Protein AF-A0A3M6VJS5-F1 (afdb_monomer_lite)

Secondary structure (DSSP, 8-state):
-----TT--TT-EEEEET-TT-HHHHHHHHH-TTSEEEEEESS----GGGGTTT-TT--TTTTTTS--EEEEE--GGG--GGG-GGGTTS-EEEEESS--THHHHHHHHHHHHHSPPPS-----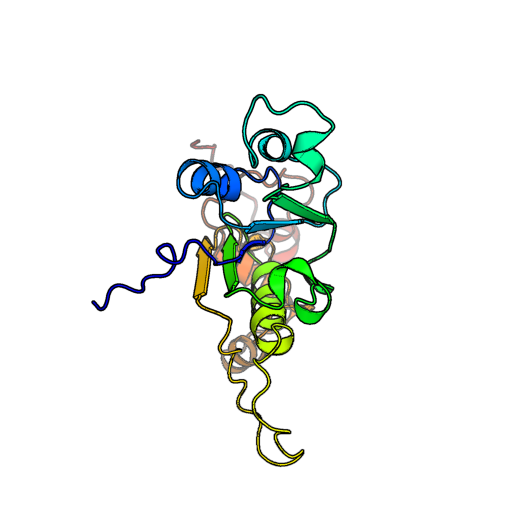S-S----PPPTTEEEEEE----GGG--GGG-S-HHHHHHTT--TTTHHHHHHHH--S-----SSS-HHHHHH-----------

pLDDT: mean 71.71, std 19.41, range [26.36, 94.94]

InterPro domains:
  IPR007871 Methyltransferase TRM13 [PF05206] (1-186)
  IPR039044 tRNA:m(4)X modification enzyme Trm13 [PTHR12998] (1-187)

Organism: NCBI:txid542832

Radius of gyration: 20.45 Å; chains: 1; bounding box: 43×51×56 Å

Sequence (207 aa):
MEQVKLLQDLNAAFVELGAGRGMLSLALAQMFPESLYVLIDRAHTRGKADRFIGGEGKDEEDAKVNSTTLRAKIDIRHLNFAGMPEILDKPVVCMSKHLCGVATDLSLRAIAQTIPETNSVKASAGKSKLACVSSRFQGLAIALCCHHVCAWKDYVNPAFFQAHGFKAEEFKLLTSMTSWTTCGMGLEGDAVEHILGIRSVMTRYIC

Structure (mmCIF, N/CA/C/O backbone):
data_AF-A0A3M6VJS5-F1
#
_entry.id   AF-A0A3M6VJS5-F1
#
loop_
_atom_site.group_PDB
_atom_site.id
_atom_site.type_symbol
_atom_site.label_atom_id
_atom_site.label_alt_id
_atom_site.label_comp_id
_atom_site.label_asym_id
_atom_site.label_entity_id
_atom_site.label_seq_id
_atom_site.pdbx_PDB_ins_code
_atom_site.Cartn_x
_atom_site.Cartn_y
_atom_site.Cartn_z
_atom_site.occupancy
_atom_site.B_iso_or_equiv
_atom_site.auth_seq_id
_atom_site.auth_comp_id
_atom_site.auth_asym_id
_atom_site.auth_atom_id
_atom_site.pdbx_PDB_model_num
ATOM 1 N N . MET A 1 1 ? -20.931 -13.227 -10.127 1.00 38.34 1 MET A N 1
ATOM 2 C CA . MET A 1 1 ? -19.807 -12.483 -9.524 1.00 38.34 1 MET A CA 1
ATOM 3 C C . MET A 1 1 ? -20.186 -12.226 -8.080 1.00 38.34 1 MET A C 1
ATOM 5 O O . MET A 1 1 ? -21.151 -11.511 -7.846 1.00 38.34 1 MET A O 1
ATOM 9 N N . GLU A 1 2 ? -19.534 -12.897 -7.139 1.00 41.81 2 GLU A N 1
ATOM 10 C CA . GLU A 1 2 ? -19.759 -12.672 -5.708 1.00 41.81 2 GLU A CA 1
ATOM 11 C C . GLU A 1 2 ? -19.207 -11.282 -5.356 1.00 41.81 2 GLU A C 1
ATOM 13 O O . GLU A 1 2 ? -18.070 -10.964 -5.709 1.00 41.81 2 GLU A O 1
ATOM 18 N N . GLN A 1 3 ? -20.019 -10.405 -4.760 1.00 50.12 3 GLN A N 1
ATOM 19 C CA . GLN A 1 3 ? -19.551 -9.073 -4.374 1.00 50.12 3 GLN A CA 1
ATOM 20 C C . GLN A 1 3 ? -18.627 -9.201 -3.162 1.00 50.12 3 GLN A C 1
ATOM 22 O O . GLN A 1 3 ? -19.082 -9.464 -2.050 1.00 50.12 3 GLN A O 1
ATOM 27 N N . VAL A 1 4 ? -17.328 -8.989 -3.374 1.00 56.28 4 VAL A N 1
ATOM 28 C CA . VAL A 1 4 ? -16.352 -8.904 -2.285 1.00 56.28 4 VAL A CA 1
ATOM 29 C C . VAL A 1 4 ? -16.614 -7.601 -1.526 1.00 56.28 4 VAL A C 1
ATOM 31 O O . VAL A 1 4 ? -16.477 -6.509 -2.075 1.00 56.28 4 VAL A O 1
ATOM 34 N N . LYS A 1 5 ? -17.036 -7.708 -0.264 1.00 67.44 5 LYS A N 1
ATOM 35 C CA . LYS A 1 5 ? -17.483 -6.593 0.593 1.00 67.44 5 LYS A CA 1
ATOM 36 C C . LYS A 1 5 ? -16.324 -5.767 1.174 1.00 67.44 5 LYS A C 1
ATOM 38 O O . LYS A 1 5 ? -16.365 -5.364 2.329 1.00 67.44 5 LYS A O 1
ATOM 43 N N . LEU A 1 6 ? -15.300 -5.503 0.363 1.00 66.00 6 LEU A N 1
ATOM 44 C CA . LEU A 1 6 ? -14.005 -4.963 0.795 1.00 66.00 6 LEU A CA 1
ATOM 45 C C . LEU A 1 6 ? -14.095 -3.597 1.499 1.00 66.00 6 LEU A C 1
ATOM 47 O O . LEU A 1 6 ? -13.286 -3.301 2.365 1.00 66.00 6 LEU A O 1
ATOM 51 N N . LEU A 1 7 ? -15.066 -2.762 1.118 1.00 69.31 7 LEU A N 1
ATOM 52 C CA . LEU A 1 7 ? -15.256 -1.410 1.664 1.00 69.31 7 LEU A CA 1
ATOM 53 C C . LEU A 1 7 ? -16.460 -1.305 2.615 1.00 69.31 7 LEU A C 1
ATOM 55 O O . LEU A 1 7 ? -16.864 -0.204 2.963 1.00 69.31 7 LEU A O 1
ATOM 59 N N . GLN A 1 8 ? -17.094 -2.425 2.980 1.00 70.69 8 GLN A N 1
ATOM 60 C CA . GLN A 1 8 ? -18.306 -2.401 3.814 1.00 70.69 8 GLN A CA 1
ATOM 61 C C . GLN A 1 8 ? -18.001 -2.495 5.314 1.00 70.69 8 GLN A C 1
ATOM 63 O O . GLN A 1 8 ? -18.885 -2.235 6.128 1.00 70.69 8 GLN A O 1
ATOM 68 N N . ASP A 1 9 ? -16.774 -2.866 5.686 1.00 77.81 9 ASP A N 1
ATOM 69 C CA . ASP A 1 9 ? -16.351 -2.956 7.080 1.00 77.81 9 ASP A CA 1
ATOM 70 C C . ASP A 1 9 ? -15.821 -1.606 7.578 1.00 77.81 9 ASP A C 1
ATOM 72 O O . ASP A 1 9 ? -14.683 -1.222 7.314 1.00 77.81 9 ASP A O 1
ATOM 76 N N . LEU A 1 10 ? -16.659 -0.887 8.327 1.00 75.69 10 LEU A N 1
ATOM 77 C CA . LEU A 1 10 ? -16.316 0.413 8.908 1.00 75.69 10 LEU A CA 1
ATOM 78 C C . LEU A 1 10 ? -15.188 0.326 9.950 1.00 75.69 10 LEU A C 1
ATOM 80 O O . LEU A 1 10 ? -14.530 1.332 10.216 1.00 75.69 10 LEU A O 1
ATOM 84 N N . ASN A 1 11 ? -14.943 -0.858 10.526 1.00 85.50 11 ASN A N 1
ATOM 85 C CA . ASN A 1 11 ? -13.881 -1.076 11.507 1.00 85.50 11 ASN A CA 1
ATOM 86 C C . ASN A 1 11 ? -12.521 -1.385 10.853 1.00 85.50 11 ASN A C 1
ATOM 88 O O . ASN A 1 11 ? -11.503 -1.424 11.556 1.00 85.50 11 ASN A O 1
ATOM 92 N N . ALA A 1 12 ? -12.483 -1.591 9.532 1.00 88.56 12 ALA A N 1
ATOM 93 C CA . ALA A 1 12 ? -11.252 -1.882 8.816 1.00 88.56 12 ALA A CA 1
ATOM 94 C C . ALA A 1 12 ? -10.253 -0.713 8.871 1.00 88.56 12 ALA A C 1
ATOM 96 O O . ALA A 1 12 ? -10.608 0.468 8.916 1.00 88.56 12 ALA A O 1
ATOM 97 N N . ALA A 1 13 ? -8.973 -1.072 8.853 1.00 92.69 13 ALA A N 1
ATOM 98 C CA . ALA A 1 13 ? -7.866 -0.166 8.625 1.00 92.69 13 ALA A CA 1
ATOM 99 C C . ALA A 1 13 ? -7.536 -0.130 7.127 1.00 92.69 13 ALA A C 1
ATOM 101 O O . ALA A 1 13 ? -7.152 -1.135 6.522 1.00 92.69 13 ALA A O 1
ATOM 102 N N . PHE A 1 14 ? -7.663 1.054 6.545 1.00 92.81 14 PHE A N 1
ATOM 103 C CA . PHE A 1 14 ? -7.357 1.364 5.161 1.00 92.81 14 PHE A CA 1
ATOM 104 C C . PHE A 1 14 ? -5.907 1.823 5.031 1.00 92.81 14 PHE A C 1
ATOM 106 O O . PHE A 1 14 ? -5.548 2.925 5.438 1.00 92.81 14 PHE A O 1
ATOM 113 N N . VAL A 1 15 ? -5.058 0.984 4.442 1.00 94.94 15 VAL A N 1
ATOM 114 C CA . VAL A 1 15 ? -3.631 1.278 4.270 1.00 94.94 15 VAL A CA 1
ATOM 115 C C . VAL A 1 15 ? -3.354 1.730 2.837 1.00 94.94 15 VAL A C 1
ATOM 117 O O . VAL A 1 15 ? -3.396 0.911 1.918 1.00 94.94 15 VAL A O 1
ATOM 120 N N . GLU A 1 16 ? -3.021 3.006 2.633 1.00 93.31 16 GLU A N 1
ATOM 121 C CA . GLU A 1 16 ? -2.571 3.520 1.333 1.00 93.31 16 GLU A CA 1
ATOM 122 C C . GLU A 1 16 ? -1.054 3.337 1.184 1.00 93.31 16 GLU A C 1
ATOM 124 O O . GLU A 1 16 ? -0.249 3.973 1.867 1.00 93.31 16 GLU A O 1
ATOM 129 N N . LEU A 1 17 ? -0.659 2.454 0.269 1.00 93.75 17 LEU A N 1
ATOM 130 C CA . LEU A 1 17 ? 0.732 2.131 -0.033 1.00 93.75 17 LEU A CA 1
ATOM 131 C C . LEU A 1 17 ? 1.265 3.078 -1.113 1.00 93.75 17 LEU A C 1
ATOM 133 O O . LEU A 1 17 ? 0.733 3.121 -2.222 1.00 93.75 17 LEU A O 1
ATOM 137 N N . GLY A 1 18 ? 2.330 3.824 -0.818 1.00 90.44 18 GLY A N 1
ATOM 138 C CA . GLY A 1 18 ? 2.833 4.859 -1.728 1.00 90.44 18 GLY A CA 1
ATOM 139 C C . GLY A 1 18 ? 1.870 6.043 -1.803 1.00 90.44 18 GLY A C 1
ATOM 140 O O . GLY A 1 18 ? 1.484 6.478 -2.890 1.00 90.44 18 GLY A O 1
ATOM 141 N N . ALA A 1 19 ? 1.437 6.520 -0.634 1.00 88.62 19 ALA A N 1
ATOM 142 C CA . ALA A 1 19 ? 0.334 7.462 -0.507 1.00 88.62 19 ALA A CA 1
ATOM 143 C C . ALA A 1 19 ? 0.583 8.811 -1.197 1.00 88.62 19 ALA A C 1
ATOM 145 O O . ALA A 1 19 ? -0.352 9.500 -1.611 1.00 88.62 19 ALA A O 1
ATOM 146 N N . GLY A 1 20 ? 1.838 9.248 -1.315 1.00 85.19 20 GLY A N 1
ATOM 147 C CA . GLY A 1 20 ? 2.206 10.561 -1.825 1.00 85.19 20 GLY A CA 1
ATOM 148 C C . GLY A 1 20 ? 1.376 11.656 -1.156 1.00 85.19 20 GLY A C 1
ATOM 149 O O . GLY A 1 20 ? 1.465 11.885 0.050 1.00 85.19 20 GLY A O 1
ATOM 150 N N . ARG A 1 21 ? 0.500 12.302 -1.936 1.00 82.00 21 ARG A N 1
ATOM 151 C CA . ARG A 1 21 ? -0.394 13.369 -1.453 1.00 82.00 21 ARG A CA 1
ATOM 152 C C . ARG A 1 21 ? -1.592 12.891 -0.614 1.00 82.00 21 ARG A C 1
ATOM 154 O O . ARG A 1 21 ? -2.250 13.761 -0.055 1.00 82.00 21 ARG A O 1
ATOM 161 N N . GLY A 1 22 ? -1.867 11.586 -0.527 1.00 83.31 22 GLY A N 1
ATOM 162 C CA . GLY A 1 22 ? -2.950 10.981 0.270 1.00 83.31 22 GLY A CA 1
ATOM 163 C C . GLY A 1 22 ? -4.363 11.196 -0.283 1.00 83.31 22 GLY A C 1
ATOM 164 O O . GLY A 1 22 ? -5.333 11.169 0.464 1.00 83.31 22 GLY A O 1
ATOM 165 N N . MET A 1 23 ? -4.497 11.487 -1.581 1.00 83.19 23 MET A N 1
ATOM 166 C CA . MET A 1 23 ? -5.796 11.843 -2.173 1.00 83.19 23 MET A CA 1
ATOM 167 C C . MET A 1 23 ? -6.765 10.659 -2.260 1.00 83.19 23 MET A C 1
ATOM 169 O O . MET A 1 23 ? -7.972 10.882 -2.268 1.00 83.19 23 MET A O 1
ATOM 173 N N . LEU A 1 24 ? -6.258 9.424 -2.341 1.00 85.00 24 LEU A N 1
ATOM 174 C CA . LEU A 1 24 ? -7.110 8.237 -2.388 1.00 85.00 24 LEU A CA 1
ATOM 175 C C . LEU A 1 24 ? -7.729 7.974 -1.011 1.00 85.00 24 LEU A C 1
ATOM 177 O O . LEU A 1 24 ? -8.948 7.853 -0.917 1.00 85.00 24 LEU A O 1
ATOM 181 N N . SER A 1 25 ? -6.922 7.985 0.055 1.00 87.50 25 SER A N 1
ATOM 182 C CA . SER A 1 25 ? -7.453 7.945 1.419 1.00 87.50 25 SER A CA 1
ATOM 183 C C . SER A 1 25 ? -8.376 9.119 1.725 1.00 87.50 25 SER A C 1
ATOM 185 O O . SER A 1 25 ? -9.380 8.907 2.386 1.00 87.50 25 SER A O 1
ATOM 187 N N . LEU A 1 26 ? -8.114 10.329 1.212 1.00 83.56 26 LEU A N 1
ATOM 188 C CA . LEU A 1 26 ? -9.038 11.458 1.386 1.00 83.56 26 LEU A CA 1
ATOM 189 C C . LEU A 1 26 ? -10.420 11.189 0.788 1.00 83.56 26 LEU A C 1
ATOM 191 O O . LEU A 1 26 ? -11.425 11.432 1.448 1.00 83.56 26 LEU A O 1
ATOM 195 N N . ALA A 1 27 ? -10.472 10.676 -0.441 1.00 83.12 27 ALA A N 1
ATOM 196 C CA . ALA A 1 27 ? -11.739 10.349 -1.084 1.00 83.12 27 ALA A CA 1
ATOM 197 C C . ALA A 1 27 ? -12.515 9.277 -0.301 1.00 83.12 27 ALA A C 1
ATOM 199 O O . ALA A 1 27 ? -13.729 9.383 -0.149 1.00 83.12 27 ALA A O 1
ATOM 200 N N . LEU A 1 28 ? -11.823 8.267 0.240 1.00 82.62 28 LEU A N 1
ATOM 201 C CA . LEU A 1 28 ? -12.463 7.250 1.075 1.00 82.62 28 LEU A CA 1
ATOM 202 C C . LEU A 1 28 ? -12.877 7.784 2.444 1.00 82.62 28 LEU A C 1
ATOM 204 O O . LEU A 1 28 ? -13.966 7.458 2.895 1.00 82.62 28 LEU A O 1
ATOM 208 N N . ALA A 1 29 ? -12.083 8.650 3.066 1.00 84.69 29 ALA A N 1
ATOM 209 C CA . ALA A 1 29 ? -12.396 9.244 4.362 1.00 84.69 29 ALA A CA 1
ATOM 210 C C . ALA A 1 29 ? -13.644 10.129 4.330 1.00 84.69 29 ALA A C 1
ATOM 212 O O . ALA A 1 29 ? -14.349 10.226 5.328 1.00 84.69 29 ALA A O 1
ATOM 213 N N . GLN A 1 30 ? -13.968 10.724 3.180 1.00 79.31 30 GLN A N 1
ATOM 214 C CA . GLN A 1 30 ? -15.240 11.427 2.987 1.00 79.31 30 GLN A CA 1
ATOM 215 C C . GLN A 1 30 ? -16.450 10.481 3.007 1.00 79.31 30 GLN A C 1
ATOM 217 O O . GLN A 1 30 ? -17.541 10.894 3.389 1.00 79.31 30 GLN A O 1
ATOM 222 N N . MET A 1 31 ? -16.262 9.219 2.612 1.00 76.94 31 MET A N 1
ATOM 223 C CA . MET A 1 31 ? -17.311 8.194 2.598 1.00 76.94 31 MET A CA 1
ATOM 224 C C . MET A 1 31 ? -17.355 7.388 3.903 1.00 76.94 31 MET A C 1
ATOM 226 O O . MET A 1 31 ? -18.431 6.994 4.349 1.00 76.94 31 MET A O 1
ATOM 230 N N . PHE A 1 32 ? -16.193 7.157 4.518 1.00 81.69 32 PHE A N 1
ATOM 231 C CA . PHE A 1 32 ? -15.999 6.358 5.727 1.00 81.69 32 PHE A CA 1
ATOM 232 C C . PHE A 1 32 ? -15.121 7.135 6.730 1.00 81.69 32 PHE A C 1
ATOM 234 O O . PHE A 1 32 ? -13.928 6.844 6.862 1.00 81.69 32 PHE A O 1
ATOM 241 N N . PRO A 1 33 ? -15.676 8.154 7.413 1.00 81.31 33 PRO A N 1
ATOM 242 C 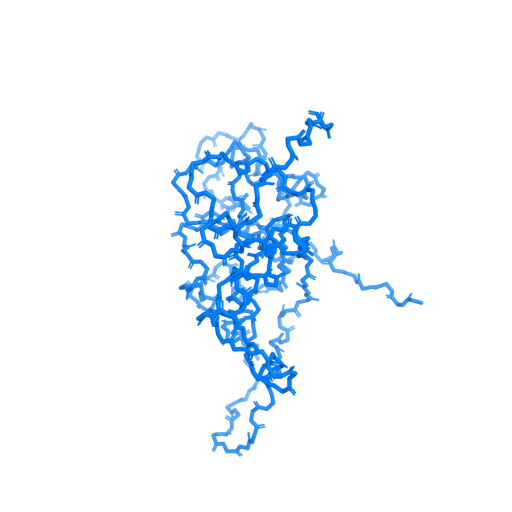CA . PRO A 1 33 ? -14.902 9.069 8.263 1.00 81.31 33 PRO A CA 1
ATOM 243 C C . PRO A 1 33 ? -14.373 8.428 9.554 1.00 81.31 33 PRO A C 1
ATOM 245 O O . PRO A 1 33 ? -13.351 8.865 10.079 1.00 81.31 33 PRO A O 1
ATOM 248 N N . GLU A 1 34 ? -15.041 7.378 10.034 1.00 83.56 34 GLU A N 1
ATOM 249 C CA . GLU A 1 34 ? -14.717 6.682 11.289 1.00 83.56 34 GLU A CA 1
ATOM 250 C C . GLU A 1 34 ? -13.653 5.581 11.123 1.00 83.56 34 GLU A C 1
ATOM 252 O O . GLU A 1 34 ? -13.167 5.016 12.105 1.00 83.56 34 GLU A O 1
ATOM 257 N N . SER A 1 35 ? -13.296 5.240 9.884 1.00 87.06 35 SER A N 1
ATOM 258 C CA . SER A 1 35 ? -12.310 4.196 9.605 1.00 87.06 35 SER A CA 1
ATOM 259 C C . SER A 1 35 ? -10.885 4.708 9.796 1.00 87.06 35 SER A C 1
ATOM 261 O O . SER A 1 35 ? -10.601 5.884 9.594 1.00 87.06 35 SER A O 1
ATOM 263 N N . LEU A 1 36 ? -9.965 3.812 10.156 1.00 91.25 36 LEU A N 1
ATOM 264 C CA . LEU A 1 36 ? -8.553 4.159 10.317 1.00 91.25 36 LEU A CA 1
ATOM 265 C C . LEU A 1 36 ? -7.862 4.209 8.949 1.00 91.25 36 LEU A C 1
ATOM 267 O O . LEU A 1 36 ? -7.902 3.231 8.209 1.00 91.25 36 LEU A O 1
ATOM 271 N N . TYR A 1 37 ? -7.153 5.292 8.655 1.00 90.81 37 TYR A N 1
ATOM 272 C CA . TYR A 1 37 ? -6.348 5.480 7.455 1.00 90.81 37 TYR A CA 1
ATOM 273 C C . TYR A 1 37 ? -4.864 5.490 7.801 1.00 90.81 37 TYR A C 1
ATOM 275 O O . TYR A 1 37 ? -4.395 6.340 8.554 1.00 90.81 37 TYR A O 1
ATOM 283 N N . VAL A 1 38 ? -4.103 4.569 7.213 1.00 93.25 38 VAL A N 1
ATOM 284 C CA . VAL A 1 38 ? -2.650 4.481 7.372 1.00 93.25 38 VAL A CA 1
ATOM 285 C C . VAL A 1 38 ? -1.975 4.800 6.042 1.00 93.25 38 VAL A C 1
ATOM 287 O O . VAL A 1 38 ? -2.049 4.040 5.083 1.00 93.25 38 VAL A O 1
ATOM 290 N N . LEU A 1 39 ? -1.297 5.938 5.978 1.00 92.12 39 LEU A N 1
ATOM 291 C CA . LEU A 1 39 ? -0.627 6.453 4.788 1.00 92.12 39 LEU A CA 1
ATOM 292 C C . LEU A 1 39 ? 0.854 6.066 4.845 1.00 92.12 39 LEU A C 1
ATOM 294 O O . LEU A 1 39 ? 1.602 6.612 5.658 1.00 92.12 39 LEU A O 1
ATOM 298 N N . ILE A 1 40 ? 1.290 5.147 3.983 1.00 92.62 40 ILE A N 1
ATOM 299 C CA . ILE A 1 40 ? 2.691 4.720 3.887 1.00 92.62 40 ILE A CA 1
ATOM 300 C C . ILE A 1 40 ? 3.362 5.459 2.733 1.00 92.62 40 ILE A C 1
ATOM 302 O O . ILE A 1 40 ? 2.986 5.286 1.572 1.00 92.62 40 ILE A O 1
ATOM 306 N N . ASP A 1 41 ? 4.385 6.256 3.029 1.00 89.50 41 ASP A N 1
ATOM 307 C CA . ASP A 1 41 ? 5.224 6.870 2.000 1.00 89.50 41 ASP A CA 1
ATOM 308 C C . ASP A 1 41 ? 6.652 7.105 2.509 1.00 89.50 41 ASP A C 1
ATOM 310 O O . ASP A 1 41 ? 6.875 7.372 3.689 1.00 89.50 41 ASP A O 1
ATOM 314 N N . ARG A 1 42 ? 7.637 7.039 1.611 1.00 86.25 42 ARG A N 1
ATOM 315 C CA . ARG A 1 42 ? 9.044 7.317 1.937 1.00 86.25 42 ARG A CA 1
ATOM 316 C C . ARG A 1 42 ? 9.382 8.813 1.914 1.00 86.25 42 ARG A C 1
ATOM 318 O O . ARG A 1 42 ? 10.381 9.229 2.503 1.00 86.25 42 ARG A O 1
ATOM 325 N N . ALA A 1 43 ? 8.605 9.614 1.186 1.00 77.38 43 ALA A N 1
ATOM 326 C CA . ALA A 1 43 ? 8.869 11.021 0.930 1.00 77.38 43 ALA A CA 1
ATOM 327 C C . ALA A 1 43 ? 8.467 11.916 2.112 1.00 77.38 43 ALA A C 1
ATOM 329 O O . ALA A 1 43 ? 7.557 11.630 2.884 1.00 77.38 43 ALA A O 1
ATOM 330 N N . HIS A 1 44 ? 9.165 13.046 2.229 1.00 57.12 44 HIS A N 1
ATOM 331 C CA . HIS A 1 44 ? 9.025 14.010 3.324 1.00 57.12 44 HIS A CA 1
ATOM 332 C C . HIS A 1 44 ? 7.859 14.998 3.164 1.00 57.12 44 HIS A C 1
ATOM 334 O O . HIS A 1 44 ? 7.699 15.901 3.987 1.00 57.12 44 HIS A O 1
ATOM 340 N N . THR A 1 45 ? 7.062 14.881 2.104 1.00 55.72 45 THR A N 1
ATOM 341 C CA . THR A 1 45 ? 5.981 15.826 1.836 1.00 55.72 45 THR A CA 1
ATOM 342 C C . THR A 1 45 ? 4.758 15.461 2.669 1.00 55.72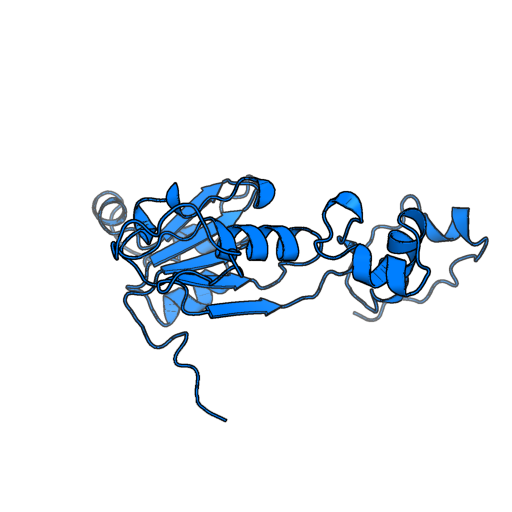 45 THR A C 1
ATOM 344 O O . THR A 1 45 ? 4.073 14.475 2.410 1.00 55.72 45 THR A O 1
ATOM 347 N N . ARG A 1 46 ? 4.472 16.286 3.683 1.00 57.53 46 ARG A N 1
ATOM 348 C CA . ARG A 1 46 ? 3.190 16.263 4.397 1.00 57.53 46 ARG A CA 1
ATOM 349 C C . ARG A 1 46 ? 2.087 16.437 3.349 1.00 57.53 46 ARG A C 1
ATOM 351 O O . ARG A 1 46 ? 2.094 17.420 2.600 1.00 57.53 46 ARG A O 1
ATOM 358 N N . GLY A 1 47 ? 1.227 15.433 3.204 1.00 58.62 47 GLY A N 1
ATOM 359 C CA . GLY A 1 47 ? 0.228 15.418 2.144 1.00 58.62 47 GLY A CA 1
ATOM 360 C C . GLY A 1 47 ? -0.777 16.534 2.387 1.00 58.62 47 GLY A C 1
ATOM 361 O O . GLY A 1 47 ? -1.170 16.768 3.526 1.00 58.62 47 GLY A O 1
ATOM 362 N N . LYS A 1 48 ? -1.229 17.225 1.331 1.00 58.12 48 LYS A N 1
ATOM 363 C CA . LYS A 1 48 ? -2.337 18.190 1.463 1.00 58.12 48 LYS A CA 1
ATOM 364 C C . LYS A 1 48 ? -3.555 17.534 2.127 1.00 58.12 48 LYS A C 1
ATOM 366 O O . LYS A 1 48 ? -4.227 18.206 2.893 1.00 58.12 48 LYS A O 1
ATOM 371 N N . ALA A 1 49 ? -3.773 16.240 1.879 1.00 63.34 49 ALA A N 1
ATOM 372 C CA . ALA A 1 49 ? -4.855 15.443 2.443 1.00 63.34 49 ALA A CA 1
ATOM 373 C C . ALA A 1 49 ? -4.786 15.245 3.964 1.00 63.34 49 ALA A C 1
ATOM 375 O O . ALA A 1 49 ? -5.832 15.104 4.582 1.00 63.34 49 ALA A O 1
ATOM 376 N N . ASP A 1 50 ? -3.603 15.284 4.585 1.00 68.94 50 ASP A N 1
ATOM 377 C CA . ASP A 1 50 ? -3.435 14.955 6.010 1.00 68.94 50 ASP A CA 1
ATOM 378 C C . ASP A 1 50 ? -4.245 15.886 6.935 1.00 68.94 50 ASP A C 1
ATOM 380 O O . ASP A 1 50 ? -4.551 15.516 8.060 1.00 68.94 50 ASP A O 1
ATOM 384 N N . ARG A 1 51 ? -4.587 17.098 6.468 1.00 65.44 51 ARG A N 1
ATOM 385 C CA . ARG A 1 51 ? -5.437 18.064 7.191 1.00 65.44 51 ARG A CA 1
ATOM 386 C C . ARG A 1 51 ? -6.934 17.794 7.061 1.00 65.44 51 ARG A C 1
ATOM 388 O O . ARG A 1 51 ? -7.704 18.299 7.863 1.00 65.44 51 ARG A O 1
ATOM 395 N N . PHE A 1 52 ? -7.333 17.066 6.026 1.00 65.00 52 PHE A N 1
ATOM 396 C CA . PHE A 1 52 ? -8.735 16.852 5.677 1.00 65.00 52 PHE A CA 1
ATOM 397 C C . PHE A 1 52 ? -9.214 15.451 6.075 1.00 65.00 52 PHE A C 1
ATOM 399 O O . PHE A 1 52 ? -10.409 15.242 6.272 1.00 65.00 52 PHE A O 1
ATOM 406 N N . ILE A 1 53 ? -8.294 14.491 6.223 1.00 62.78 53 ILE A N 1
ATOM 407 C CA . ILE A 1 53 ? -8.594 13.155 6.747 1.00 62.78 53 ILE A CA 1
ATOM 408 C C . ILE A 1 53 ? -8.665 13.266 8.283 1.00 62.78 53 ILE A C 1
ATOM 410 O O . ILE A 1 53 ? -7.633 13.351 8.948 1.00 62.78 53 ILE A O 1
ATOM 414 N N . GLY A 1 54 ? -9.883 13.340 8.828 1.00 53.66 54 GLY A N 1
ATOM 415 C CA . GLY A 1 54 ? -10.151 13.569 10.262 1.00 53.66 54 GLY A CA 1
ATOM 416 C C . GLY A 1 54 ? -11.158 14.694 10.565 1.00 53.66 54 GLY A C 1
ATOM 417 O O . GLY A 1 54 ? -11.573 14.847 11.715 1.00 53.66 54 GLY A O 1
ATOM 418 N N . GLY A 1 55 ? -11.596 15.426 9.529 1.00 47.69 55 GLY A N 1
ATOM 419 C CA . GLY A 1 55 ? -12.620 16.475 9.596 1.00 47.69 55 GLY A CA 1
ATOM 420 C C . GLY A 1 55 ? -12.049 17.892 9.714 1.00 47.69 55 GLY A C 1
ATOM 421 O O . GLY A 1 55 ? -11.132 18.143 10.491 1.00 47.69 55 GLY A O 1
ATOM 422 N N . GLU A 1 56 ? -12.606 18.837 8.950 1.00 40.97 56 GLU A N 1
ATOM 423 C CA . GLU A 1 56 ? -12.361 20.268 9.163 1.00 40.97 56 GLU A CA 1
ATOM 424 C C . GLU A 1 56 ? -13.128 20.739 10.410 1.00 40.97 56 GLU A C 1
ATOM 426 O O . GLU A 1 56 ? -14.331 20.504 10.514 1.00 40.97 56 GLU A O 1
ATOM 431 N N . GLY A 1 57 ? -12.449 21.413 11.346 1.00 46.91 57 GLY A N 1
ATOM 432 C CA . GLY A 1 57 ? -13.111 22.159 12.427 1.00 46.91 57 GLY A CA 1
ATOM 433 C C . GLY A 1 57 ? -13.089 21.552 13.834 1.00 46.91 57 GLY A C 1
ATOM 434 O O . GLY A 1 57 ? -13.931 21.930 14.641 1.00 46.91 57 GLY A O 1
ATOM 435 N N . LYS A 1 58 ? -12.157 20.649 14.165 1.00 42.94 58 LYS A N 1
ATOM 436 C CA . LYS A 1 58 ? -11.916 20.261 15.568 1.00 42.94 58 LYS A CA 1
ATOM 437 C C . LYS A 1 58 ? -10.761 21.081 16.140 1.00 42.94 58 LYS A C 1
ATOM 439 O O . LYS A 1 58 ? -9.702 21.146 15.516 1.00 42.94 58 LYS A O 1
ATOM 444 N N . ASP A 1 59 ? -10.980 21.701 17.297 1.00 42.16 59 ASP A N 1
ATOM 445 C CA . ASP A 1 59 ? -9.943 22.393 18.064 1.00 42.16 59 ASP A CA 1
ATOM 446 C C . ASP A 1 59 ? -8.709 21.486 18.247 1.00 42.16 59 ASP A C 1
ATOM 448 O O . ASP A 1 59 ? -8.829 20.261 18.365 1.00 42.16 59 ASP A O 1
ATOM 452 N N . GLU A 1 60 ? -7.505 22.073 18.232 1.00 49.88 60 GLU A N 1
ATOM 453 C CA . GLU A 1 60 ? -6.222 21.342 18.184 1.00 49.88 60 GLU A CA 1
ATOM 454 C C . GLU A 1 60 ? -6.022 20.333 19.337 1.00 49.88 60 GLU A C 1
ATOM 456 O O . GLU A 1 60 ? -5.208 19.411 19.217 1.00 49.88 60 GLU A O 1
ATOM 461 N N . GLU A 1 61 ? -6.767 20.475 20.435 1.00 42.53 61 GLU A N 1
ATOM 462 C CA . GLU A 1 61 ? -6.717 19.576 21.592 1.00 42.53 61 GLU A CA 1
ATOM 463 C C . GLU A 1 61 ? -7.570 18.301 21.411 1.00 42.53 61 GLU A C 1
ATOM 465 O O . GLU A 1 61 ? -7.117 17.221 21.794 1.00 42.53 61 GLU A O 1
ATOM 470 N N . ASP A 1 62 ? -8.720 18.369 20.723 1.00 40.09 62 ASP A N 1
ATOM 471 C CA . ASP A 1 62 ? -9.612 17.217 20.468 1.00 40.09 62 ASP A CA 1
ATOM 472 C C . ASP A 1 62 ? -9.224 16.414 19.213 1.00 40.09 62 ASP A C 1
ATOM 474 O O . ASP A 1 62 ? -9.469 15.205 19.120 1.00 40.09 62 ASP A O 1
ATOM 478 N N . ALA A 1 63 ? -8.563 17.054 18.243 1.00 45.88 63 ALA A N 1
ATOM 479 C CA . ALA A 1 63 ? -8.064 16.400 17.029 1.00 45.88 63 ALA A CA 1
ATOM 480 C C . ALA A 1 63 ? -6.975 15.342 17.314 1.00 45.88 63 ALA A C 1
ATOM 482 O O . ALA A 1 63 ? -6.771 14.417 16.527 1.00 45.88 63 ALA A O 1
ATOM 483 N N . LYS A 1 64 ? -6.281 15.451 18.455 1.00 42.38 64 LYS A N 1
ATOM 484 C CA . LYS A 1 64 ? -5.202 14.535 18.861 1.00 42.38 64 LYS A CA 1
ATOM 485 C C . LYS A 1 64 ? -5.696 13.208 19.438 1.00 42.38 64 LYS A C 1
ATOM 487 O O . LYS A 1 64 ? -4.944 12.238 19.416 1.00 42.38 64 LYS A O 1
ATOM 492 N N . VAL A 1 65 ? -6.925 13.161 19.956 1.00 42.72 65 VAL A N 1
ATOM 493 C CA . VAL A 1 65 ? -7.449 12.005 20.707 1.00 42.72 65 VAL A CA 1
ATOM 494 C C . VAL A 1 65 ? -8.152 10.992 19.793 1.00 42.72 65 VAL A C 1
ATOM 496 O O . VAL A 1 65 ? -8.132 9.802 20.081 1.00 42.72 65 VAL A O 1
ATOM 499 N N . ASN A 1 66 ? -8.688 11.438 18.651 1.00 49.38 66 ASN A N 1
ATOM 500 C CA . ASN A 1 66 ? -9.407 10.604 17.676 1.00 49.38 66 ASN A CA 1
ATOM 501 C C . ASN A 1 66 ? -8.900 10.823 16.241 1.00 49.38 66 ASN A C 1
ATOM 503 O O . ASN A 1 66 ? -9.694 10.951 15.307 1.00 49.38 66 ASN A O 1
ATOM 507 N N . SER A 1 67 ? -7.581 10.923 16.045 1.00 60.47 67 SER A N 1
ATOM 508 C CA . SER A 1 67 ? -7.031 10.999 14.689 1.00 60.47 67 SER A CA 1
ATOM 509 C C . SER A 1 67 ? -7.241 9.656 13.995 1.00 60.47 67 SER A C 1
ATOM 511 O O . SER A 1 67 ? -6.483 8.711 14.203 1.00 60.47 67 SER A O 1
ATOM 513 N N . THR A 1 68 ? -8.250 9.581 13.130 1.00 79.88 68 THR A N 1
ATOM 514 C CA . THR A 1 68 ? -8.494 8.439 12.240 1.00 79.88 68 THR A CA 1
ATOM 515 C C . THR A 1 68 ? -7.431 8.313 11.147 1.00 79.88 68 THR A C 1
ATOM 517 O O . THR A 1 68 ? -7.541 7.454 10.282 1.00 79.88 68 THR A O 1
ATOM 520 N N . THR A 1 69 ? -6.364 9.116 11.199 1.00 86.69 69 THR A N 1
ATOM 521 C CA . THR A 1 69 ? -5.282 9.144 10.213 1.00 86.69 69 THR A CA 1
ATOM 522 C C . THR A 1 69 ? -3.921 8.991 10.873 1.00 86.69 69 THR A C 1
ATOM 524 O O . THR A 1 69 ? -3.558 9.751 11.772 1.00 86.69 69 THR A O 1
ATOM 527 N N . LEU A 1 70 ? -3.122 8.068 10.348 1.00 88.38 70 LEU A N 1
ATOM 528 C CA . LEU A 1 70 ? -1.715 7.873 10.665 1.00 88.38 70 LEU A CA 1
ATOM 529 C C . LEU A 1 70 ? -0.905 7.965 9.372 1.00 88.38 70 LEU A C 1
ATOM 531 O O . LEU A 1 70 ? -1.163 7.228 8.426 1.00 88.38 70 LEU A O 1
ATOM 535 N N . ARG A 1 71 ? 0.121 8.819 9.317 1.00 88.12 71 ARG A N 1
ATOM 536 C CA . ARG A 1 71 ? 1.092 8.810 8.212 1.00 88.12 71 ARG A CA 1
ATOM 537 C C . ARG A 1 71 ? 2.424 8.258 8.693 1.00 88.12 71 ARG A C 1
ATOM 539 O O . ARG A 1 71 ? 3.133 8.919 9.449 1.00 88.12 71 ARG A O 1
ATOM 546 N N . ALA A 1 72 ? 2.780 7.068 8.220 1.00 88.94 72 ALA A N 1
ATOM 547 C CA . ALA A 1 72 ? 4.049 6.435 8.535 1.00 88.94 72 ALA A CA 1
ATOM 548 C C . ALA A 1 72 ? 5.074 6.731 7.436 1.00 88.94 72 ALA A C 1
ATOM 550 O O . ALA A 1 72 ? 4.922 6.340 6.275 1.00 88.94 72 ALA A O 1
ATOM 551 N N . LYS A 1 73 ? 6.148 7.424 7.823 1.00 89.31 73 LYS A N 1
ATOM 552 C CA . LYS A 1 73 ? 7.272 7.727 6.938 1.00 89.31 73 LYS A CA 1
ATOM 553 C C . LYS A 1 73 ? 8.198 6.513 6.840 1.00 89.31 73 LYS A C 1
ATOM 555 O O . LYS A 1 73 ? 9.202 6.430 7.547 1.00 89.31 73 LYS A O 1
ATOM 560 N N . ILE A 1 74 ? 7.830 5.556 5.999 1.00 89.75 74 ILE A N 1
ATOM 561 C CA . ILE A 1 74 ? 8.492 4.255 5.886 1.00 89.75 74 ILE A CA 1
ATOM 562 C C . ILE A 1 74 ? 8.667 3.926 4.402 1.00 89.75 74 ILE A C 1
ATOM 564 O O . ILE A 1 74 ? 7.728 4.030 3.613 1.00 89.75 74 ILE A O 1
ATOM 568 N N . ASP A 1 75 ? 9.876 3.519 4.010 1.00 90.62 75 ASP A N 1
ATOM 569 C CA . ASP A 1 75 ? 10.064 2.862 2.715 1.00 90.62 75 ASP A CA 1
ATOM 570 C C . ASP A 1 75 ? 9.394 1.487 2.768 1.00 90.62 75 ASP A C 1
ATOM 572 O O . ASP A 1 75 ? 9.637 0.723 3.701 1.00 90.62 75 ASP A O 1
ATOM 576 N N . ILE A 1 76 ? 8.574 1.159 1.768 1.00 91.31 76 ILE A N 1
ATOM 577 C CA . ILE A 1 76 ? 7.818 -0.099 1.702 1.00 91.31 76 ILE A CA 1
ATOM 578 C C . ILE A 1 76 ? 8.734 -1.324 1.856 1.00 91.31 76 ILE A C 1
ATOM 580 O O . ILE A 1 76 ? 8.305 -2.338 2.401 1.00 91.31 76 ILE A O 1
ATOM 584 N N . ARG A 1 77 ? 10.018 -1.229 1.480 1.00 90.88 77 ARG A N 1
ATOM 585 C CA . ARG A 1 77 ? 11.018 -2.283 1.730 1.00 90.88 77 ARG A CA 1
ATOM 586 C C . ARG A 1 77 ? 11.147 -2.672 3.207 1.00 90.88 77 ARG A C 1
ATOM 588 O O . ARG A 1 77 ? 11.512 -3.806 3.505 1.00 90.88 77 ARG A O 1
ATOM 595 N N . HIS A 1 78 ? 10.889 -1.737 4.112 1.00 92.81 78 HIS A N 1
ATOM 596 C CA . HIS A 1 78 ? 10.978 -1.904 5.562 1.00 92.81 78 HIS A CA 1
ATOM 597 C C . HIS A 1 78 ? 9.601 -1.955 6.235 1.00 92.81 78 HIS A C 1
ATOM 599 O O . HIS A 1 78 ? 9.525 -1.955 7.463 1.00 92.81 78 HIS A O 1
ATOM 605 N N . LEU A 1 79 ? 8.516 -1.988 5.454 1.00 93.62 79 LEU A N 1
ATOM 606 C CA . LEU A 1 79 ? 7.165 -2.056 5.992 1.00 93.62 79 LEU A CA 1
ATOM 607 C C . LEU A 1 79 ? 6.942 -3.395 6.701 1.00 93.62 79 LEU A C 1
ATOM 609 O O . LEU A 1 79 ? 7.080 -4.464 6.108 1.00 93.62 79 LEU A O 1
ATOM 613 N N . ASN A 1 80 ? 6.563 -3.309 7.972 1.00 93.50 80 ASN A N 1
ATOM 614 C CA . ASN A 1 80 ? 6.210 -4.442 8.813 1.00 93.50 80 ASN A CA 1
ATOM 615 C C . ASN A 1 80 ? 4.909 -4.118 9.554 1.00 93.50 80 ASN A C 1
ATOM 617 O O . ASN A 1 80 ? 4.917 -3.327 10.498 1.00 93.50 80 ASN A O 1
ATOM 621 N N . PHE A 1 81 ? 3.804 -4.735 9.132 1.00 92.56 81 PHE A N 1
ATOM 622 C CA . PHE A 1 81 ? 2.479 -4.490 9.706 1.00 92.56 81 PHE A CA 1
ATOM 623 C C . PHE A 1 81 ? 2.388 -4.894 11.186 1.00 92.56 81 PHE A C 1
ATOM 625 O O . PHE A 1 81 ? 1.711 -4.225 11.959 1.00 92.56 81 PHE A O 1
ATOM 632 N N . ALA A 1 82 ? 3.126 -5.917 11.627 1.00 90.94 82 ALA A N 1
ATOM 633 C CA . ALA A 1 82 ? 3.179 -6.310 13.036 1.00 90.94 82 ALA A CA 1
ATOM 634 C C . ALA A 1 82 ? 3.848 -5.254 13.939 1.00 90.94 82 ALA A C 1
ATOM 636 O O . ALA A 1 82 ? 3.702 -5.309 15.157 1.00 90.94 82 ALA A O 1
ATOM 637 N N . GLY A 1 83 ? 4.583 -4.301 13.358 1.00 90.06 83 GLY A N 1
ATOM 638 C CA . GLY A 1 83 ? 5.179 -3.173 14.074 1.00 90.06 83 GLY A CA 1
ATOM 639 C C . GLY A 1 83 ? 4.272 -1.946 14.188 1.00 90.06 83 GLY A C 1
ATOM 640 O O . 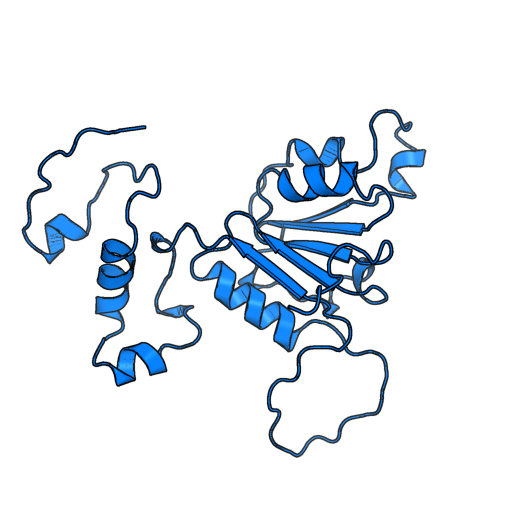GLY A 1 83 ? 4.743 -0.920 14.669 1.00 90.06 83 GLY A O 1
ATOM 641 N N . MET A 1 84 ? 3.019 -2.020 13.723 1.00 90.62 84 MET A N 1
ATOM 642 C CA . MET A 1 84 ? 2.066 -0.905 13.715 1.00 90.62 84 MET A CA 1
ATOM 643 C C . MET A 1 84 ? 0.913 -1.202 14.692 1.00 90.62 84 MET A C 1
ATOM 645 O O . MET A 1 84 ? -0.018 -1.921 14.322 1.00 90.62 84 MET A O 1
ATOM 649 N N . PRO A 1 85 ? 0.966 -0.710 15.947 1.00 89.00 85 PRO A N 1
ATOM 650 C CA . PRO A 1 85 ? -0.025 -1.020 16.981 1.00 89.00 85 PRO A CA 1
ATOM 651 C C . PRO A 1 85 ? -1.473 -0.721 16.575 1.00 89.00 85 PRO A C 1
ATOM 653 O O . PRO A 1 85 ? -2.388 -1.446 16.951 1.00 89.00 85 PRO A O 1
ATOM 656 N N . GLU A 1 86 ? -1.674 0.318 15.766 1.00 88.50 86 GLU A N 1
ATOM 657 C CA . GLU A 1 86 ? -2.980 0.854 15.382 1.00 88.50 86 GLU A CA 1
ATOM 658 C C . GLU A 1 86 ? -3.799 -0.113 14.513 1.00 88.50 86 GLU A C 1
ATOM 660 O O . GLU A 1 86 ? -5.023 -0.005 14.455 1.00 88.50 86 GLU A O 1
ATOM 665 N N . ILE A 1 87 ? -3.141 -1.069 13.846 1.00 89.94 87 ILE A N 1
ATOM 666 C CA . ILE A 1 87 ? -3.790 -2.028 12.940 1.00 89.94 87 ILE A CA 1
ATOM 667 C C . ILE A 1 87 ? -3.844 -3.456 13.496 1.00 89.94 87 ILE A C 1
ATOM 669 O O . ILE A 1 87 ? -4.440 -4.321 12.859 1.00 89.94 87 ILE A O 1
ATOM 673 N N . LEU A 1 88 ? -3.229 -3.732 14.654 1.00 87.44 88 LEU A N 1
ATOM 674 C CA . LEU A 1 88 ? -3.076 -5.104 15.168 1.00 87.44 88 LEU A CA 1
ATOM 675 C C . LEU A 1 88 ? -4.417 -5.803 15.422 1.00 87.44 88 LEU A C 1
ATOM 677 O O . LEU A 1 88 ? -4.530 -7.010 15.211 1.00 87.44 88 LEU A O 1
ATOM 681 N N . ASP A 1 89 ? -5.432 -5.044 15.828 1.00 87.69 89 ASP A N 1
ATOM 682 C CA . ASP A 1 89 ? -6.759 -5.557 16.181 1.00 87.69 89 ASP A CA 1
ATOM 683 C C . ASP A 1 89 ? -7.836 -5.206 15.147 1.00 87.69 89 ASP A C 1
ATOM 685 O O . ASP A 1 89 ? -9.028 -5.394 15.392 1.00 87.69 89 ASP A O 1
ATOM 689 N N . LYS A 1 90 ? -7.427 -4.719 13.971 1.00 89.62 90 LYS A N 1
ATOM 690 C CA . LYS A 1 90 ? -8.338 -4.324 12.897 1.00 89.62 90 LYS A CA 1
ATOM 691 C C . LYS A 1 90 ? -8.158 -5.207 11.667 1.00 89.62 90 LYS A C 1
ATOM 693 O O . LYS A 1 90 ? -7.042 -5.632 11.362 1.00 89.62 90 LYS A O 1
ATOM 698 N N . PRO A 1 91 ? -9.237 -5.476 10.923 1.00 91.62 91 PRO A N 1
ATOM 699 C CA . PRO A 1 91 ? -9.099 -6.008 9.581 1.00 91.62 91 PRO A CA 1
ATOM 700 C C . PRO A 1 91 ? -8.360 -5.015 8.685 1.00 91.62 91 PRO A C 1
ATOM 702 O O . PRO A 1 91 ? -8.502 -3.806 8.849 1.00 91.62 91 PRO A O 1
ATOM 705 N N . VAL A 1 92 ? -7.568 -5.513 7.741 1.00 92.81 92 VAL A N 1
ATOM 706 C CA . VAL A 1 92 ? -6.679 -4.683 6.922 1.00 92.81 92 VAL A CA 1
ATOM 707 C C . VAL A 1 92 ? -7.102 -4.739 5.463 1.00 92.81 92 VAL A C 1
ATOM 709 O O . VAL A 1 92 ? -7.176 -5.815 4.862 1.00 92.81 92 VAL A O 1
ATOM 712 N N . VAL A 1 93 ? -7.317 -3.557 4.888 1.00 93.06 93 VAL A N 1
ATOM 713 C CA . VAL A 1 93 ? -7.538 -3.352 3.457 1.00 93.06 93 VAL A CA 1
ATOM 714 C C . VAL A 1 93 ? -6.414 -2.480 2.929 1.00 93.06 93 VAL A C 1
ATOM 716 O O . VAL A 1 93 ? -6.261 -1.324 3.321 1.00 93.06 93 VAL A O 1
ATOM 719 N N . CYS A 1 94 ? -5.617 -3.024 2.019 1.00 94.06 94 CYS A N 1
ATOM 720 C CA . CYS A 1 94 ? -4.536 -2.276 1.393 1.00 94.06 94 CYS A CA 1
ATOM 721 C C . CYS A 1 94 ? -5.000 -1.671 0.065 1.00 94.06 94 C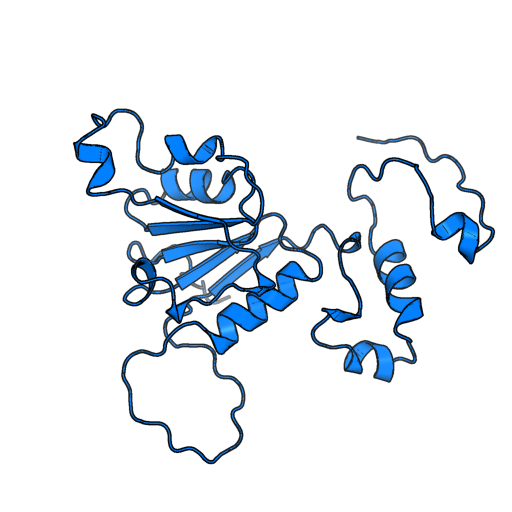YS A C 1
ATOM 723 O O . CYS A 1 94 ? -5.748 -2.285 -0.697 1.00 94.06 94 CYS A O 1
ATOM 725 N N . MET A 1 95 ? -4.525 -0.473 -0.255 1.00 93.12 95 MET A N 1
ATOM 726 C CA . MET A 1 95 ? -4.870 0.202 -1.500 1.00 93.12 95 MET A CA 1
ATOM 727 C C . MET A 1 95 ? -3.712 1.023 -2.055 1.00 93.12 95 MET A C 1
ATOM 729 O O . MET A 1 95 ? -2.845 1.478 -1.311 1.00 93.12 95 MET A O 1
ATOM 733 N N . SER A 1 96 ? -3.708 1.256 -3.366 1.00 91.00 96 SER A N 1
ATOM 734 C CA . SER A 1 96 ? -2.852 2.276 -3.964 1.00 91.00 96 SER A CA 1
ATOM 735 C C . SER A 1 96 ? -3.299 2.721 -5.350 1.00 91.00 96 SER A C 1
ATOM 737 O O . SER A 1 96 ? -3.737 1.918 -6.176 1.00 91.00 96 SER A O 1
ATOM 739 N N . LYS A 1 97 ? -3.078 4.009 -5.635 1.00 83.81 97 LYS A N 1
ATOM 740 C CA . LYS A 1 97 ? -3.275 4.608 -6.960 1.00 83.81 97 LYS A CA 1
ATOM 741 C C . LYS A 1 97 ? -2.083 4.448 -7.918 1.00 83.81 97 LYS A C 1
ATOM 743 O O . LYS A 1 97 ? -2.296 4.419 -9.123 1.00 83.81 97 LYS A O 1
ATOM 748 N N . HIS A 1 98 ? -0.846 4.395 -7.410 1.00 77.62 98 HIS A N 1
ATOM 749 C CA . HIS A 1 98 ? 0.375 4.276 -8.227 1.00 77.62 98 HIS A CA 1
ATOM 750 C C . HIS A 1 98 ? 1.441 3.434 -7.515 1.00 77.62 98 HIS A C 1
ATOM 752 O O . HIS A 1 98 ? 2.591 3.850 -7.370 1.00 77.62 98 HIS A O 1
ATOM 758 N N . LEU A 1 99 ? 1.078 2.238 -7.064 1.00 82.25 99 LEU A N 1
ATOM 759 C CA . LEU A 1 99 ? 2.044 1.298 -6.507 1.00 82.25 99 LEU A CA 1
ATOM 760 C C . LEU A 1 99 ? 2.500 0.359 -7.610 1.00 82.25 99 LEU A C 1
ATOM 762 O O . LEU A 1 99 ? 1.845 -0.630 -7.904 1.00 82.25 99 LEU A O 1
ATOM 766 N N . CYS A 1 100 ? 3.588 0.734 -8.265 1.00 74.69 100 CYS A N 1
ATOM 767 C CA . CYS A 1 100 ? 4.079 0.033 -9.440 1.00 74.69 100 CYS A CA 1
ATOM 768 C C . CYS A 1 100 ? 5.551 -0.282 -9.259 1.00 74.69 100 CYS A C 1
ATOM 770 O O . CYS A 1 100 ? 6.211 0.225 -8.345 1.00 74.69 100 CYS A O 1
ATOM 772 N N . GLY A 1 101 ? 6.092 -1.096 -10.155 1.00 78.25 101 GLY A N 1
ATOM 773 C CA . GLY A 1 101 ? 7.470 -1.489 -9.992 1.00 78.25 101 GLY A CA 1
ATOM 774 C C . GLY A 1 101 ? 7.653 -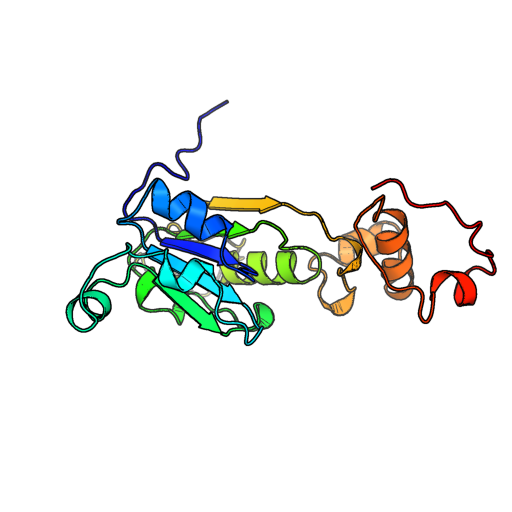2.465 -8.846 1.00 78.25 101 GLY A C 1
ATOM 775 O O . GLY A 1 101 ? 6.732 -3.138 -8.379 1.00 78.25 101 GLY A O 1
ATOM 776 N N . VAL A 1 102 ? 8.864 -2.372 -8.323 1.00 82.44 102 VAL A N 1
ATOM 777 C CA . VAL A 1 102 ? 9.340 -2.967 -7.078 1.00 82.44 102 VAL A CA 1
ATOM 778 C C . VAL A 1 102 ? 8.407 -2.724 -5.890 1.00 82.44 102 VAL A C 1
ATOM 780 O O . VAL A 1 102 ? 8.297 -3.560 -4.999 1.00 82.44 102 VAL A O 1
ATOM 783 N N . ALA A 1 103 ? 7.735 -1.574 -5.843 1.00 85.81 103 ALA A N 1
ATOM 784 C CA . ALA A 1 103 ? 6.901 -1.225 -4.703 1.00 85.81 103 ALA A CA 1
ATOM 785 C C . ALA A 1 103 ? 5.709 -2.189 -4.551 1.00 85.81 103 ALA A C 1
ATOM 787 O O . ALA A 1 103 ? 5.377 -2.565 -3.432 1.00 85.81 103 ALA A O 1
ATOM 788 N N . THR A 1 104 ? 5.136 -2.656 -5.667 1.00 87.31 104 THR A N 1
ATOM 789 C CA . THR A 1 104 ? 4.064 -3.670 -5.694 1.00 87.31 104 THR A CA 1
ATOM 790 C C . THR A 1 104 ? 4.509 -4.951 -5.004 1.00 87.31 104 THR A C 1
ATOM 792 O O . THR A 1 104 ? 3.852 -5.460 -4.099 1.00 87.31 104 THR A O 1
ATOM 795 N N . ASP A 1 105 ? 5.670 -5.436 -5.424 1.00 86.31 105 ASP A N 1
ATOM 796 C CA . ASP A 1 105 ? 6.275 -6.684 -4.992 1.00 86.31 105 ASP A CA 1
ATOM 797 C C . ASP A 1 105 ? 6.620 -6.658 -3.500 1.00 86.31 105 ASP A C 1
ATOM 799 O O . ASP A 1 105 ? 6.300 -7.585 -2.749 1.00 86.31 105 ASP A O 1
ATOM 803 N N . LEU A 1 106 ? 7.227 -5.557 -3.051 1.00 91.56 106 LEU A N 1
ATOM 804 C CA . LEU A 1 106 ? 7.540 -5.332 -1.644 1.00 91.56 106 LEU A CA 1
ATOM 805 C C . LEU A 1 106 ? 6.272 -5.231 -0.790 1.00 91.56 106 LEU A C 1
ATOM 807 O O . LEU A 1 106 ? 6.235 -5.794 0.301 1.00 91.56 106 LEU A O 1
ATOM 811 N N . SER A 1 107 ? 5.217 -4.582 -1.285 1.00 92.50 107 SER A N 1
ATOM 812 C CA . SER A 1 107 ? 3.938 -4.516 -0.579 1.00 92.50 107 SER A CA 1
ATOM 813 C C . SER A 1 107 ? 3.259 -5.873 -0.459 1.00 92.50 107 SER A C 1
ATOM 815 O O . SER A 1 107 ? 2.818 -6.219 0.631 1.00 92.50 107 SER A O 1
ATOM 817 N N . LEU A 1 108 ? 3.205 -6.665 -1.534 1.00 91.38 108 LEU A N 1
ATOM 818 C CA . LEU A 1 108 ? 2.646 -8.019 -1.489 1.00 91.38 108 LEU A CA 1
ATOM 819 C C . LEU A 1 108 ? 3.409 -8.898 -0.497 1.00 91.38 108 LEU A C 1
ATOM 821 O O . LEU A 1 108 ? 2.799 -9.625 0.288 1.00 91.38 108 LEU A O 1
ATOM 825 N N . ARG A 1 109 ? 4.742 -8.786 -0.479 1.00 90.81 109 ARG A N 1
ATOM 826 C CA . ARG A 1 109 ? 5.589 -9.474 0.499 1.00 90.81 109 ARG A CA 1
ATOM 827 C C . ARG A 1 109 ? 5.273 -9.033 1.926 1.00 90.81 109 ARG A C 1
ATOM 829 O O . ARG A 1 109 ? 5.080 -9.891 2.782 1.00 90.81 109 ARG A O 1
ATOM 836 N N . ALA A 1 110 ? 5.193 -7.727 2.176 1.00 92.19 110 ALA A N 1
ATOM 837 C CA . ALA A 1 110 ? 4.848 -7.197 3.490 1.00 92.19 110 ALA A CA 1
ATOM 838 C C . ALA A 1 110 ? 3.468 -7.700 3.945 1.00 92.19 110 ALA A C 1
ATOM 840 O O . ALA A 1 110 ? 3.341 -8.193 5.063 1.00 92.19 110 ALA A O 1
ATOM 841 N N . ILE A 1 111 ? 2.460 -7.664 3.069 1.00 92.81 111 ILE A N 1
ATOM 842 C CA . ILE A 1 111 ? 1.098 -8.143 3.348 1.00 92.81 111 ILE A CA 1
ATOM 843 C C . ILE A 1 111 ? 1.112 -9.630 3.716 1.00 92.81 111 ILE A C 1
ATOM 845 O O . ILE A 1 111 ? 0.595 -10.020 4.759 1.00 92.81 111 ILE A O 1
ATOM 849 N N . ALA A 1 112 ? 1.751 -10.459 2.890 1.00 90.50 112 ALA A N 1
ATOM 850 C CA . ALA A 1 112 ? 1.753 -11.907 3.071 1.00 90.50 112 ALA A CA 1
ATOM 851 C C . ALA A 1 112 ? 2.565 -12.376 4.289 1.00 90.50 112 ALA A C 1
ATOM 853 O O . ALA A 1 112 ? 2.319 -13.464 4.802 1.00 90.50 112 ALA A O 1
ATOM 854 N N . GLN A 1 113 ? 3.565 -11.602 4.726 1.00 89.62 113 GLN A N 1
ATOM 855 C CA . GLN A 1 113 ? 4.532 -12.057 5.732 1.00 89.62 113 GLN A CA 1
ATOM 856 C C . GLN A 1 113 ? 4.424 -11.348 7.077 1.00 89.62 113 GLN A C 1
ATOM 858 O O . GLN A 1 113 ? 4.889 -11.900 8.073 1.00 89.62 113 GLN A O 1
ATOM 863 N N . THR A 1 114 ? 3.874 -10.134 7.114 1.00 89.75 114 THR A N 1
ATOM 864 C CA . THR A 1 114 ? 3.990 -9.266 8.293 1.00 89.75 114 THR A CA 1
ATOM 865 C C . THR A 1 114 ? 2.658 -8.864 8.908 1.00 89.75 114 THR A C 1
ATOM 867 O O . THR A 1 114 ? 2.662 -8.338 10.017 1.00 89.75 114 THR A O 1
ATOM 870 N N . ILE A 1 115 ? 1.521 -9.127 8.250 1.00 89.31 115 ILE A N 1
ATOM 871 C CA . ILE A 1 115 ? 0.211 -8.933 8.885 1.00 89.31 115 ILE A CA 1
ATOM 872 C C . ILE A 1 115 ? 0.041 -10.007 9.972 1.00 89.31 115 ILE A C 1
ATOM 874 O O . ILE A 1 115 ? 0.146 -11.197 9.668 1.00 89.31 115 ILE A O 1
ATOM 878 N N . PRO A 1 116 ? -0.214 -9.623 11.234 1.00 83.06 116 PRO A N 1
ATOM 879 C CA . PRO A 1 116 ? -0.305 -10.575 12.332 1.00 83.06 116 PRO A CA 1
ATOM 880 C C . PRO A 1 116 ? -1.547 -11.467 12.222 1.00 83.06 116 PRO A C 1
ATOM 882 O O . PRO A 1 116 ? -2.625 -11.023 11.820 1.00 83.06 116 PRO A O 1
ATOM 885 N N . GLU A 1 117 ? -1.414 -12.727 12.634 1.00 80.44 117 GLU A N 1
ATOM 886 C CA . GLU A 1 117 ? -2.524 -13.685 12.750 1.00 80.44 117 GLU A CA 1
ATOM 887 C C . GLU A 1 117 ? -3.311 -13.464 14.044 1.00 80.44 117 GLU A C 1
ATOM 889 O O . GLU A 1 117 ? -2.756 -13.043 15.066 1.00 80.44 117 GLU A O 1
ATOM 894 N N . THR A 1 118 ? -4.622 -13.699 14.031 1.00 66.50 118 THR A N 1
ATOM 895 C CA . THR A 1 118 ? -5.427 -13.709 15.262 1.00 66.50 118 THR A CA 1
ATOM 896 C C . THR A 1 118 ? -5.039 -14.935 16.073 1.00 66.50 118 THR A C 1
ATOM 898 O O . THR A 1 118 ? -5.131 -16.039 15.542 1.00 66.50 118 THR A O 1
ATOM 901 N N . ASN A 1 119 ? -4.605 -14.744 17.327 1.00 59.94 119 ASN A N 1
ATOM 902 C CA . ASN A 1 119 ? -4.166 -15.778 18.279 1.00 59.94 119 ASN A CA 1
ATOM 903 C C . ASN A 1 119 ? -4.925 -17.111 18.131 1.00 59.94 119 ASN A C 1
ATOM 905 O O . ASN A 1 119 ? -5.933 -17.340 18.791 1.00 59.94 119 ASN A O 1
ATOM 909 N N . SER A 1 120 ? -4.417 -17.998 17.276 1.00 48.75 120 SER A N 1
ATOM 910 C CA . SER A 1 120 ? -4.975 -19.324 17.024 1.00 48.75 120 SER A CA 1
ATOM 911 C C . SER A 1 120 ? -3.813 -20.285 16.860 1.00 48.75 120 SER A C 1
ATOM 913 O O . SER A 1 120 ? -3.369 -20.568 15.756 1.00 48.75 120 SER A O 1
ATOM 915 N N . VAL A 1 121 ? -3.346 -20.768 18.012 1.00 43.56 121 VAL A N 1
ATOM 916 C CA . VAL A 1 121 ? -2.472 -21.931 18.188 1.00 43.56 121 VAL A CA 1
ATOM 917 C C . VAL A 1 121 ? -1.057 -21.763 17.626 1.00 43.56 121 VAL A C 1
ATOM 919 O O . VAL A 1 121 ? -0.826 -21.433 16.471 1.00 43.56 121 VAL A O 1
ATOM 922 N N . LYS A 1 122 ? -0.072 -22.056 18.478 1.00 44.50 122 LYS A N 1
ATOM 923 C CA . LYS A 1 122 ? 1.322 -22.286 18.094 1.00 44.50 122 LYS A CA 1
ATOM 924 C C . LYS A 1 122 ? 1.362 -23.313 16.952 1.00 44.50 122 LYS A C 1
ATOM 926 O O . LYS A 1 122 ? 1.348 -24.513 17.210 1.00 44.50 122 LYS A O 1
ATOM 931 N N . ALA A 1 123 ? 1.379 -22.853 15.703 1.00 45.53 123 ALA A N 1
ATOM 932 C CA . ALA A 1 123 ? 1.568 -23.711 14.549 1.00 45.53 123 ALA A CA 1
ATOM 933 C C . ALA A 1 123 ? 3.012 -24.207 14.596 1.00 45.53 123 ALA A C 1
ATOM 935 O O . ALA A 1 123 ? 3.968 -23.455 14.403 1.00 45.53 123 ALA A O 1
ATOM 936 N N . SER A 1 124 ? 3.138 -25.474 14.973 1.00 38.69 124 SER A N 1
ATOM 937 C CA . SER A 1 124 ? 4.366 -26.236 15.079 1.00 38.69 124 SER A CA 1
ATOM 938 C C . SER A 1 124 ? 5.303 -25.952 13.906 1.00 38.69 124 SER A C 1
ATOM 940 O O . SER A 1 124 ? 4.918 -26.040 12.740 1.00 38.69 124 SER A O 1
ATOM 942 N N . ALA A 1 125 ? 6.555 -25.638 14.236 1.00 45.19 125 ALA A N 1
ATOM 943 C CA . ALA A 1 125 ? 7.661 -25.599 13.298 1.00 45.19 125 ALA A CA 1
ATOM 944 C C . ALA A 1 125 ? 7.799 -26.972 12.622 1.00 45.19 125 ALA A C 1
ATOM 946 O O . ALA A 1 125 ? 8.372 -27.896 13.190 1.00 45.19 125 ALA A O 1
ATOM 947 N N . GLY A 1 126 ? 7.226 -27.126 11.430 1.00 48.53 126 GLY A N 1
ATOM 948 C CA . GLY A 1 126 ? 7.370 -28.351 10.652 1.00 48.53 126 GLY A CA 1
ATOM 949 C C . GLY A 1 126 ? 6.135 -28.706 9.842 1.00 48.53 126 GLY A C 1
ATOM 950 O O . GLY A 1 126 ? 5.381 -29.588 10.237 1.00 48.53 126 GLY A O 1
ATOM 951 N N . LYS A 1 127 ? 5.955 -28.028 8.704 1.00 41.69 127 LYS A N 1
ATOM 952 C CA . LYS A 1 127 ? 5.428 -28.543 7.422 1.00 41.69 127 LYS A CA 1
ATOM 953 C C . LYS A 1 127 ? 5.300 -27.364 6.451 1.00 41.69 127 LYS A C 1
ATOM 955 O O . LYS A 1 127 ? 4.956 -26.267 6.870 1.00 41.69 127 LYS A O 1
ATOM 960 N N . SER A 1 128 ? 5.665 -27.602 5.188 1.00 44.66 128 SER A N 1
ATOM 961 C CA . SER A 1 128 ? 5.693 -26.661 4.055 1.00 44.66 128 SER A CA 1
ATOM 962 C C . SER A 1 128 ? 4.721 -25.480 4.205 1.00 44.66 128 SER A C 1
ATOM 964 O O . SER A 1 128 ? 3.511 -25.640 4.053 1.00 44.66 128 SER A O 1
ATOM 966 N N . LYS A 1 129 ? 5.262 -24.300 4.539 1.00 52.66 129 LYS A N 1
ATOM 967 C CA . LYS A 1 129 ? 4.519 -23.045 4.692 1.00 52.66 129 LYS A CA 1
ATOM 968 C C . LYS A 1 129 ? 4.149 -22.535 3.298 1.00 52.66 129 LYS A C 1
ATOM 970 O O . LYS A 1 129 ? 4.780 -21.615 2.785 1.00 52.66 129 LYS A O 1
ATOM 975 N N . LEU A 1 130 ? 3.155 -23.155 2.660 1.00 47.47 130 LEU A N 1
ATOM 976 C CA . LEU A 1 130 ? 2.414 -22.477 1.599 1.00 47.47 130 LEU A CA 1
ATOM 977 C C . LEU A 1 130 ? 1.883 -21.197 2.249 1.00 47.47 130 LEU A C 1
ATOM 979 O O . LEU A 1 130 ? 1.162 -21.286 3.238 1.00 47.47 130 LEU A O 1
ATOM 983 N N . ALA A 1 131 ? 2.367 -20.035 1.810 1.00 57.69 131 ALA A N 1
ATOM 984 C CA . ALA A 1 131 ? 2.136 -18.762 2.482 1.00 57.69 131 ALA A CA 1
ATOM 985 C C . ALA A 1 131 ? 0.635 -18.428 2.495 1.00 57.69 131 ALA A C 1
ATOM 987 O O . ALA A 1 131 ? 0.128 -17.808 1.563 1.00 57.69 131 ALA A O 1
ATOM 988 N N . CYS A 1 132 ? -0.091 -18.874 3.522 1.00 65.56 132 CYS A N 1
ATOM 989 C CA . CYS A 1 132 ? -1.440 -18.404 3.773 1.00 65.56 132 CYS A CA 1
ATOM 990 C C . CYS A 1 132 ? -1.332 -16.970 4.290 1.00 65.56 132 CYS A C 1
ATOM 992 O O . CYS A 1 132 ? -0.546 -16.680 5.192 1.00 65.56 132 CYS A O 1
ATOM 994 N N . VAL A 1 133 ? -2.058 -16.064 3.644 1.00 79.88 133 VAL A N 1
ATOM 995 C CA . VAL A 1 133 ? -2.136 -14.666 4.064 1.00 79.88 133 VAL A CA 1
ATOM 996 C C . VAL A 1 133 ? -2.996 -14.601 5.326 1.00 79.88 133 VAL A C 1
ATOM 998 O O . VAL A 1 133 ? -3.956 -15.364 5.441 1.00 79.88 133 VAL A O 1
ATOM 1001 N N . SER A 1 134 ? -2.644 -13.706 6.254 1.00 88.19 134 SER A N 1
ATOM 1002 C CA . SER A 1 134 ? -3.357 -13.557 7.525 1.00 88.19 134 SER A CA 1
ATOM 1003 C C . SER A 1 134 ? -4.860 -13.420 7.339 1.00 88.19 134 SER A C 1
ATOM 1005 O O . SER A 1 134 ? -5.326 -12.691 6.467 1.00 88.19 134 SER A O 1
ATOM 1007 N N . SER A 1 135 ? -5.615 -14.068 8.225 1.00 88.00 135 SER A N 1
ATOM 1008 C CA . SER A 1 135 ? -7.080 -13.954 8.300 1.00 88.00 135 SER A CA 1
ATOM 1009 C C . SER A 1 135 ? -7.581 -12.516 8.497 1.00 88.00 135 SER A C 1
ATOM 1011 O O . SER A 1 135 ? -8.734 -12.219 8.190 1.00 88.00 135 SER A O 1
ATOM 1013 N N . ARG A 1 136 ? -6.721 -11.603 8.971 1.00 88.69 136 ARG A N 1
ATOM 1014 C CA . ARG A 1 136 ? -7.037 -10.172 9.092 1.00 88.69 136 ARG A CA 1
ATOM 1015 C C . ARG A 1 136 ? -7.003 -9.426 7.764 1.00 88.69 136 ARG A C 1
ATOM 1017 O O . ARG A 1 136 ? -7.578 -8.344 7.665 1.00 88.69 136 ARG A O 1
ATOM 1024 N N . PHE A 1 137 ? -6.310 -9.948 6.760 1.00 91.69 137 PHE A N 1
ATOM 1025 C CA . PHE A 1 137 ? -6.228 -9.308 5.458 1.00 91.69 137 PHE A CA 1
ATOM 1026 C C . PHE A 1 137 ? -7.526 -9.541 4.678 1.00 91.69 137 PHE A C 1
ATOM 1028 O O . PHE A 1 137 ? -7.821 -10.660 4.267 1.00 91.69 137 PHE A O 1
ATOM 1035 N N . GLN A 1 138 ? -8.297 -8.474 4.462 1.00 90.25 138 GLN A N 1
ATOM 1036 C CA . GLN A 1 138 ? -9.564 -8.547 3.729 1.00 90.25 138 GLN A CA 1
ATOM 1037 C C . GLN A 1 138 ? -9.383 -8.366 2.221 1.00 90.25 138 GLN A C 1
ATOM 1039 O O . GLN A 1 138 ? -10.163 -8.902 1.435 1.00 90.25 138 GLN A O 1
ATOM 1044 N N . GLY A 1 139 ? -8.356 -7.623 1.799 1.00 89.25 139 GLY A N 1
ATOM 1045 C CA . GLY A 1 139 ? -8.034 -7.509 0.384 1.00 89.25 139 GLY A CA 1
ATOM 1046 C C . GLY A 1 139 ? -7.142 -6.334 0.012 1.00 89.25 139 GLY A C 1
ATOM 1047 O O . GLY A 1 139 ? -6.668 -5.563 0.850 1.00 89.25 139 GLY A O 1
ATOM 1048 N N . LEU A 1 140 ? -6.900 -6.240 -1.295 1.00 90.38 140 LEU A N 1
ATOM 1049 C CA . LEU A 1 140 ? -5.956 -5.316 -1.904 1.00 90.38 140 LEU A CA 1
ATOM 1050 C C . LEU A 1 140 ? -6.505 -4.759 -3.217 1.00 90.38 140 LEU A C 1
ATOM 1052 O O . LEU A 1 140 ? -6.917 -5.523 -4.087 1.00 90.38 140 LEU A O 1
ATOM 1056 N N . ALA A 1 141 ? -6.446 -3.438 -3.377 1.00 87.31 141 ALA A N 1
ATOM 1057 C CA . ALA A 1 141 ? -6.789 -2.746 -4.618 1.00 87.31 141 ALA A CA 1
ATOM 1058 C C . ALA A 1 141 ? -5.616 -1.874 -5.090 1.00 87.31 141 ALA A C 1
ATOM 1060 O O . ALA A 1 141 ? -5.311 -0.852 -4.478 1.00 87.31 141 ALA A O 1
ATOM 1061 N N . ILE A 1 142 ? -4.943 -2.261 -6.177 1.00 85.75 142 ILE A N 1
ATOM 1062 C CA . ILE A 1 142 ? -3.798 -1.515 -6.724 1.00 85.75 142 ILE A CA 1
ATOM 1063 C C . ILE A 1 142 ? -4.037 -1.176 -8.194 1.00 85.75 142 ILE A C 1
ATOM 1065 O O . ILE A 1 142 ? -4.341 -2.058 -8.995 1.00 85.75 142 ILE A O 1
ATOM 1069 N N . ALA A 1 143 ? -3.800 0.082 -8.563 1.00 77.69 143 ALA A N 1
ATOM 1070 C CA . ALA A 1 143 ? -3.651 0.487 -9.957 1.00 77.69 143 ALA A CA 1
ATOM 1071 C C . ALA A 1 143 ? -2.170 0.427 -10.401 1.00 77.69 143 ALA A C 1
ATOM 1073 O O . ALA A 1 143 ? -1.339 1.239 -9.986 1.00 77.69 143 ALA A O 1
ATOM 1074 N N . LEU A 1 144 ? -1.848 -0.541 -11.271 1.00 69.12 144 LEU A N 1
ATOM 1075 C CA . LEU A 1 144 ? -0.507 -0.784 -11.825 1.00 69.12 144 LEU A CA 1
ATOM 1076 C C . LEU A 1 144 ? -0.266 0.065 -13.085 1.00 69.12 144 LEU A C 1
ATOM 1078 O O . LEU A 1 144 ? -0.582 -0.337 -14.202 1.00 69.12 144 LEU A O 1
ATOM 1082 N N . CYS A 1 145 ? 0.298 1.253 -12.915 1.00 63.84 145 CYS A N 1
ATOM 1083 C CA . CYS A 1 145 ? 0.411 2.282 -13.953 1.00 63.84 145 CYS A CA 1
ATOM 1084 C C . CYS A 1 145 ? 1.842 2.779 -14.248 1.00 63.84 145 CYS A C 1
ATOM 1086 O O . CYS A 1 145 ? 2.011 3.565 -15.167 1.00 63.84 145 CYS A O 1
ATOM 1088 N N . CYS A 1 146 ? 2.885 2.324 -13.542 1.00 62.56 146 CYS A N 1
ATOM 1089 C CA . CYS A 1 146 ? 4.279 2.757 -13.744 1.00 62.56 146 CYS A CA 1
ATOM 1090 C C . CYS A 1 146 ? 5.221 1.546 -13.855 1.00 62.56 146 CYS A C 1
ATOM 1092 O O . CYS A 1 146 ? 6.001 1.237 -12.961 1.00 62.56 146 CYS A O 1
ATOM 1094 N N . HIS A 1 147 ? 5.131 0.819 -14.964 1.00 62.56 147 HIS A N 1
ATOM 1095 C CA . HIS A 1 147 ? 5.902 -0.409 -15.208 1.00 62.56 147 HIS A CA 1
ATOM 1096 C C . HIS A 1 147 ? 7.395 -0.093 -15.418 1.00 62.56 147 HIS A C 1
ATOM 1098 O O . HIS A 1 147 ? 8.262 -0.911 -15.125 1.00 62.56 147 HIS A O 1
ATOM 1104 N N . HIS A 1 148 ? 7.696 1.147 -15.815 1.00 60.25 148 HIS A N 1
ATOM 1105 C CA . HIS A 1 148 ? 9.042 1.685 -16.019 1.00 60.25 148 HIS A CA 1
ATOM 1106 C C . HIS A 1 148 ? 9.892 1.785 -14.734 1.00 60.25 148 HIS A C 1
ATOM 1108 O O . HIS A 1 148 ? 11.109 1.911 -14.829 1.00 60.25 148 HIS A O 1
ATOM 1114 N N . VAL A 1 149 ? 9.291 1.713 -13.535 1.00 61.72 149 VAL A N 1
ATOM 1115 C CA . VAL A 1 149 ? 10.032 1.708 -12.253 1.00 61.72 149 VAL A CA 1
ATOM 1116 C C . VAL A 1 149 ? 10.300 0.299 -11.693 1.00 61.72 149 VAL A C 1
ATOM 1118 O O . VAL A 1 149 ? 10.842 0.163 -10.595 1.00 61.72 149 VAL A O 1
ATOM 1121 N N . CYS A 1 150 ? 9.936 -0.769 -12.414 1.00 67.25 150 CYS A N 1
ATOM 1122 C CA . CYS A 1 150 ? 10.326 -2.145 -12.079 1.00 67.25 150 CYS A CA 1
ATOM 1123 C C . CYS A 1 150 ? 11.853 -2.326 -12.215 1.00 67.25 150 CYS A C 1
ATOM 1125 O O . CYS A 1 150 ? 12.419 -2.017 -13.262 1.00 67.25 150 CYS A O 1
ATOM 1127 N N . ALA A 1 151 ? 12.516 -2.902 -11.203 1.00 76.44 151 ALA A N 1
ATOM 1128 C CA . ALA A 1 151 ? 13.934 -3.271 -11.253 1.00 76.44 151 ALA A CA 1
ATOM 1129 C C . ALA A 1 151 ? 14.121 -4.772 -10.991 1.00 76.44 151 ALA A C 1
ATOM 1131 O O . ALA A 1 151 ? 13.493 -5.322 -10.089 1.00 76.44 151 ALA A O 1
ATOM 1132 N N . TRP A 1 152 ? 15.023 -5.418 -11.740 1.00 82.44 152 TRP A N 1
ATOM 1133 C CA . TRP A 1 152 ? 15.214 -6.875 -11.693 1.00 82.44 152 TRP A CA 1
ATOM 1134 C C . TRP A 1 152 ? 15.497 -7.406 -10.286 1.00 82.44 152 TRP A C 1
ATOM 1136 O O . TRP A 1 152 ? 14.895 -8.381 -9.852 1.00 82.44 152 TRP A O 1
ATOM 1146 N N . LYS A 1 153 ? 16.390 -6.732 -9.552 1.00 82.19 153 LYS A N 1
ATOM 1147 C CA . LYS A 1 153 ? 16.839 -7.152 -8.215 1.00 82.19 153 LYS A CA 1
ATOM 1148 C C . LYS A 1 153 ? 15.711 -7.264 -7.186 1.00 82.19 153 LYS A C 1
ATOM 1150 O O . LYS A 1 153 ? 15.869 -7.963 -6.192 1.00 82.19 153 LYS A O 1
ATOM 1155 N N . ASP A 1 154 ? 14.622 -6.528 -7.387 1.00 74.31 154 ASP A N 1
ATOM 1156 C CA . ASP A 1 154 ? 13.516 -6.484 -6.441 1.00 74.31 154 ASP A CA 1
ATOM 1157 C C . ASP A 1 154 ? 12.249 -7.175 -6.985 1.00 74.31 154 ASP A C 1
ATOM 1159 O O . ASP A 1 154 ? 11.272 -7.307 -6.249 1.00 74.31 154 ASP A O 1
ATOM 1163 N N . TYR A 1 155 ? 12.267 -7.638 -8.241 1.00 80.00 155 TYR A N 1
ATOM 1164 C CA . TYR A 1 155 ? 11.163 -8.383 -8.839 1.00 80.00 155 TYR A CA 1
ATOM 1165 C C . TYR A 1 155 ? 10.983 -9.736 -8.137 1.00 80.00 155 TYR A C 1
ATOM 1167 O O . TYR A 1 155 ? 11.949 -10.467 -7.914 1.00 80.00 155 TYR A O 1
ATOM 1175 N N . VAL A 1 156 ? 9.750 -10.095 -7.772 1.00 73.19 156 VAL A N 1
ATOM 1176 C CA . VAL A 1 156 ? 9.482 -11.287 -6.935 1.00 73.19 156 VAL A CA 1
ATOM 1177 C C . VAL A 1 156 ? 9.572 -12.620 -7.665 1.00 73.19 156 VAL A C 1
ATOM 1179 O O . VAL A 1 156 ? 9.696 -13.649 -7.003 1.00 73.19 156 VAL A O 1
ATOM 1182 N N . ASN A 1 157 ? 9.499 -12.630 -8.998 1.00 82.12 157 ASN A N 1
ATOM 1183 C CA . ASN A 1 157 ? 9.438 -13.872 -9.769 1.00 82.12 157 ASN A CA 1
ATOM 1184 C C . ASN A 1 157 ? 10.445 -13.929 -10.932 1.00 82.12 157 ASN A C 1
ATOM 1186 O O . ASN A 1 157 ? 10.054 -14.169 -12.074 1.00 82.12 157 ASN A O 1
ATOM 1190 N N . PRO A 1 158 ? 11.755 -13.744 -10.685 1.00 84.81 158 PRO A N 1
ATOM 1191 C CA . PRO A 1 158 ? 12.759 -13.796 -11.750 1.00 84.81 158 PRO A CA 1
ATOM 1192 C C . PRO A 1 158 ? 12.744 -15.136 -12.503 1.00 84.81 158 PRO A C 1
ATOM 1194 O O . PRO A 1 158 ? 13.043 -15.167 -13.695 1.00 84.81 158 PRO A O 1
ATOM 1197 N N . ALA A 1 159 ? 12.312 -16.216 -11.841 1.00 85.00 159 ALA A N 1
ATOM 1198 C CA . ALA A 1 159 ? 12.151 -17.537 -12.437 1.00 85.00 159 ALA A CA 1
ATOM 1199 C C . ALA A 1 159 ? 11.195 -17.537 -13.642 1.00 85.00 159 ALA A C 1
ATOM 1201 O O . ALA A 1 159 ? 11.447 -18.251 -14.608 1.00 85.00 159 ALA A O 1
ATOM 1202 N N . PHE A 1 160 ? 10.141 -16.713 -13.632 1.00 87.12 160 PHE A N 1
ATOM 1203 C CA . PHE A 1 160 ? 9.245 -16.567 -14.780 1.00 87.12 160 PHE A CA 1
ATOM 1204 C C . PHE A 1 160 ? 9.998 -16.074 -16.019 1.00 87.12 160 PHE A C 1
ATOM 1206 O O . PHE A 1 160 ? 9.915 -16.698 -17.071 1.00 87.12 160 PHE A O 1
ATOM 1213 N N . PHE A 1 161 ? 10.778 -15.000 -15.897 1.00 85.56 161 PHE A N 1
ATOM 1214 C CA . PHE A 1 161 ? 11.547 -14.457 -17.021 1.00 85.56 161 PHE A CA 1
ATOM 1215 C C . PHE A 1 161 ? 12.659 -15.410 -17.466 1.00 85.56 161 PHE A C 1
ATOM 1217 O O . PHE A 1 161 ? 12.809 -15.650 -18.661 1.00 85.56 161 PHE A O 1
ATOM 1224 N N . GLN A 1 162 ? 13.362 -16.027 -16.515 1.00 90.69 162 GLN A N 1
ATOM 1225 C CA . GLN A 1 162 ? 14.405 -17.016 -16.801 1.00 90.69 162 GLN A CA 1
ATOM 1226 C C . GLN A 1 162 ? 13.858 -18.236 -17.552 1.00 90.69 162 GLN A C 1
ATOM 1228 O O . GLN A 1 162 ? 14.486 -18.700 -18.501 1.00 90.69 162 GLN A O 1
ATOM 1233 N N . ALA A 1 163 ? 12.668 -18.724 -17.185 1.00 91.88 163 ALA A N 1
ATOM 1234 C CA . ALA A 1 163 ? 12.005 -19.830 -17.878 1.00 91.88 163 ALA A CA 1
ATOM 1235 C C . ALA A 1 163 ? 11.647 -19.493 -19.336 1.00 91.88 163 ALA A C 1
ATOM 1237 O O . ALA A 1 163 ? 11.568 -20.391 -20.169 1.00 91.88 163 ALA A O 1
ATOM 1238 N N . HIS A 1 164 ? 11.473 -18.208 -19.651 1.00 89.31 164 HIS A N 1
ATOM 1239 C CA . HIS A 1 164 ? 11.221 -17.712 -21.006 1.00 89.31 164 HIS A CA 1
ATOM 1240 C C . HIS A 1 164 ? 12.504 -17.248 -21.719 1.00 89.31 164 HIS A C 1
ATOM 1242 O O . HIS A 1 164 ? 12.430 -16.635 -22.780 1.00 89.31 164 HIS A O 1
ATOM 1248 N N . GLY A 1 165 ? 13.681 -17.544 -21.156 1.00 91.06 165 GLY A N 1
ATOM 1249 C CA . GLY A 1 165 ? 14.976 -17.241 -21.764 1.00 91.06 165 GLY A CA 1
ATOM 1250 C C . GLY A 1 165 ? 15.464 -15.806 -21.568 1.00 91.06 165 GLY A C 1
ATOM 1251 O O . GLY A 1 165 ? 16.505 -15.460 -22.119 1.00 91.06 165 GLY A O 1
ATOM 1252 N N . PHE A 1 166 ? 14.763 -14.991 -20.777 1.00 89.62 166 PHE A N 1
ATOM 1253 C CA . PHE A 1 166 ? 15.175 -13.620 -20.491 1.00 89.62 166 PHE A CA 1
ATOM 1254 C C . PHE A 1 166 ? 16.187 -13.556 -19.348 1.00 89.62 166 PHE A C 1
ATOM 1256 O O . PHE A 1 166 ? 16.052 -14.218 -18.312 1.00 89.62 166 PHE A O 1
ATOM 1263 N N . LYS A 1 167 ? 17.186 -12.696 -19.522 1.00 90.81 167 LYS A N 1
ATOM 1264 C CA . LYS A 1 167 ? 18.227 -12.402 -18.541 1.00 90.81 167 LYS A CA 1
ATOM 1265 C C . LYS A 1 167 ? 17.896 -11.158 -17.723 1.00 90.81 167 LYS A C 1
ATOM 1267 O O . LYS A 1 167 ? 17.071 -10.322 -18.091 1.00 90.81 167 LYS A O 1
ATOM 1272 N N . ALA A 1 168 ? 18.608 -11.013 -16.610 1.00 87.38 168 ALA A N 1
ATOM 1273 C CA . ALA A 1 168 ? 18.481 -9.875 -15.709 1.00 87.38 168 ALA A CA 1
ATOM 1274 C C . ALA A 1 168 ? 18.710 -8.528 -16.406 1.00 87.38 168 ALA A C 1
ATOM 1276 O O . ALA A 1 168 ? 18.014 -7.552 -16.121 1.00 87.38 168 ALA A O 1
ATOM 1277 N N . GLU A 1 169 ? 19.678 -8.481 -17.324 1.00 86.25 169 GLU A N 1
ATOM 1278 C CA . GLU A 1 169 ? 20.040 -7.261 -18.045 1.00 86.25 169 GLU A CA 1
ATOM 1279 C C . GLU A 1 169 ? 18.938 -6.828 -19.026 1.00 86.25 169 GLU A C 1
ATOM 1281 O O . GLU A 1 169 ? 18.754 -5.638 -19.280 1.00 86.25 169 GLU A O 1
ATOM 1286 N N . GLU A 1 170 ? 18.159 -7.787 -19.531 1.00 81.75 170 GLU A N 1
ATOM 1287 C CA . GLU A 1 170 ? 17.106 -7.580 -20.533 1.00 81.75 170 GLU A CA 1
ATOM 1288 C C . GLU A 1 170 ? 15.795 -7.090 -19.910 1.00 81.75 170 GLU A C 1
ATOM 1290 O O . GLU A 1 170 ? 14.962 -6.485 -20.585 1.00 81.75 170 GLU A O 1
ATOM 1295 N N . PHE A 1 171 ? 15.619 -7.268 -18.600 1.00 83.62 171 PHE A N 1
ATOM 1296 C CA . PHE A 1 171 ? 14.417 -6.843 -17.887 1.00 83.62 171 PHE A CA 1
ATOM 1297 C C . PHE A 1 171 ? 14.129 -5.344 -18.029 1.00 83.62 171 PHE A C 1
ATOM 1299 O O . PHE A 1 171 ? 12.972 -4.945 -18.137 1.00 83.62 171 PHE A O 1
ATOM 1306 N N . LYS A 1 172 ? 15.178 -4.511 -18.092 1.00 77.00 172 LYS A N 1
ATOM 1307 C CA . LYS A 1 172 ? 15.036 -3.062 -18.300 1.00 77.00 172 LYS A CA 1
ATOM 1308 C C . LYS A 1 172 ? 14.466 -2.727 -19.684 1.00 77.00 172 LYS A C 1
ATOM 1310 O O . LYS A 1 172 ? 13.739 -1.753 -19.819 1.00 77.00 172 LYS A O 1
ATOM 1315 N N . LEU A 1 173 ? 14.774 -3.529 -20.704 1.00 78.25 173 LEU A N 1
ATOM 1316 C CA . LEU A 1 173 ? 14.218 -3.352 -22.048 1.00 78.25 173 LEU A CA 1
ATOM 1317 C C . LEU A 1 173 ? 12.740 -3.754 -22.077 1.00 78.25 173 LEU A C 1
ATOM 1319 O O . LEU A 1 173 ? 11.920 -3.040 -22.650 1.00 78.25 173 LEU A O 1
ATOM 1323 N N . LEU A 1 174 ? 12.388 -4.860 -21.413 1.00 75.88 174 LEU A N 1
ATOM 1324 C CA . LEU A 1 174 ? 11.005 -5.337 -21.313 1.00 75.88 174 LEU A CA 1
ATOM 1325 C C . LEU A 1 174 ? 10.096 -4.291 -20.660 1.00 75.88 174 LEU A C 1
ATOM 1327 O O . LEU A 1 174 ? 9.033 -3.992 -21.195 1.00 75.88 174 LEU A O 1
ATOM 1331 N N . THR A 1 175 ? 10.535 -3.681 -19.558 1.00 72.50 175 THR A N 1
ATOM 1332 C CA . THR A 1 175 ? 9.758 -2.645 -18.860 1.00 72.50 175 THR A CA 1
ATOM 1333 C C . THR A 1 175 ? 9.598 -1.368 -19.686 1.00 72.50 175 THR A C 1
ATOM 1335 O O . THR A 1 175 ? 8.539 -0.743 -19.620 1.00 72.50 175 THR A O 1
ATOM 1338 N N . SER A 1 176 ? 10.603 -1.002 -20.495 1.00 67.50 176 SER A N 1
ATOM 1339 C CA . SER A 1 176 ? 10.519 0.109 -21.454 1.00 67.50 176 SER A CA 1
ATOM 1340 C C . SER A 1 176 ? 9.547 -0.167 -22.605 1.00 67.50 176 SER A C 1
ATOM 1342 O O . SER A 1 176 ? 8.793 0.722 -22.993 1.00 67.50 176 SER A O 1
ATOM 1344 N N . MET A 1 177 ? 9.521 -1.390 -23.144 1.00 65.31 177 MET A N 1
ATOM 1345 C CA . MET A 1 177 ? 8.585 -1.755 -24.217 1.00 65.31 177 MET A CA 1
ATOM 1346 C C . MET A 1 177 ? 7.132 -1.801 -23.738 1.00 65.31 177 MET A C 1
ATOM 1348 O O . MET A 1 177 ? 6.221 -1.497 -24.503 1.00 65.31 177 MET A O 1
ATOM 1352 N N . THR A 1 178 ? 6.897 -2.168 -22.475 1.00 66.06 178 THR A N 1
ATOM 1353 C CA . THR A 1 178 ? 5.543 -2.253 -21.908 1.00 66.06 178 THR A CA 1
ATOM 1354 C C . THR A 1 178 ? 5.050 -0.932 -21.320 1.00 66.06 178 THR A C 1
ATOM 1356 O O . THR A 1 178 ? 3.863 -0.803 -21.021 1.00 66.06 178 THR A O 1
ATOM 1359 N N . SER A 1 179 ? 5.922 0.068 -21.151 1.00 58.44 179 SER A N 1
ATOM 1360 C CA . SER A 1 179 ? 5.530 1.418 -20.745 1.00 58.44 179 SER A CA 1
ATOM 1361 C C . SER A 1 179 ? 4.993 2.214 -21.935 1.00 58.44 179 SER A C 1
ATOM 1363 O O . SER A 1 179 ? 5.632 3.148 -22.416 1.00 58.44 179 SER A O 1
ATOM 1365 N N . TRP A 1 180 ? 3.808 1.854 -22.427 1.00 44.47 180 TRP A N 1
ATOM 1366 C CA . TRP A 1 180 ? 3.108 2.691 -23.398 1.00 44.47 180 TRP A CA 1
ATOM 1367 C C . TRP A 1 180 ? 2.405 3.840 -22.658 1.00 44.47 180 TRP A C 1
ATOM 1369 O O . TRP A 1 180 ? 1.565 3.618 -21.787 1.00 44.47 180 TRP A O 1
ATOM 1379 N N . THR A 1 181 ? 2.771 5.079 -22.995 1.00 47.84 181 THR A N 1
ATOM 1380 C CA . THR A 1 181 ? 2.021 6.306 -22.650 1.00 47.84 181 THR A CA 1
ATOM 1381 C C . THR A 1 181 ? 1.950 6.679 -21.157 1.00 47.84 181 THR A C 1
ATOM 1383 O O . THR A 1 181 ? 1.003 7.331 -20.723 1.00 47.84 181 THR A O 1
ATOM 1386 N N . THR A 1 182 ? 2.958 6.342 -20.345 1.00 45.66 182 THR A N 1
ATOM 1387 C CA . THR A 1 182 ? 3.038 6.812 -18.945 1.00 45.66 182 THR A CA 1
ATOM 1388 C C . THR A 1 182 ? 4.041 7.961 -18.813 1.00 45.66 182 THR A C 1
ATOM 1390 O O . THR A 1 182 ? 5.239 7.733 -18.692 1.00 45.66 182 THR A O 1
ATOM 1393 N N . CYS A 1 183 ? 3.504 9.181 -18.900 1.00 42.16 183 CYS A N 1
ATOM 1394 C CA . CYS A 1 183 ? 3.992 10.497 -18.463 1.00 42.16 183 CYS A CA 1
ATOM 1395 C C . CYS A 1 183 ? 5.496 10.705 -18.163 1.00 42.16 183 CYS A C 1
ATOM 1397 O O . CYS A 1 183 ? 6.008 10.253 -17.143 1.00 42.16 183 CYS A O 1
ATOM 1399 N N . GLY A 1 184 ? 6.122 11.603 -18.937 1.00 47.50 184 GLY A N 1
ATOM 1400 C CA . GLY A 1 184 ? 7.052 12.604 -18.393 1.00 47.50 184 GLY A CA 1
ATOM 1401 C C . GLY A 1 184 ? 8.448 12.136 -17.979 1.00 47.50 184 GLY A C 1
ATOM 1402 O O . GLY A 1 184 ? 8.994 12.669 -17.016 1.00 47.50 184 GLY A O 1
ATOM 1403 N N . MET A 1 185 ? 9.052 11.191 -18.699 1.00 47.06 185 MET A N 1
ATOM 1404 C CA . MET A 1 185 ? 10.504 11.006 -18.628 1.00 47.06 185 MET A CA 1
ATOM 1405 C C . MET A 1 185 ? 11.161 12.230 -19.277 1.00 47.06 185 MET A C 1
ATOM 1407 O O . MET A 1 185 ? 11.112 12.398 -20.494 1.00 47.06 185 MET A O 1
ATOM 1411 N N . GLY A 1 186 ? 11.723 13.122 -18.457 1.00 44.09 186 GLY A N 1
ATOM 1412 C CA . GLY A 1 186 ? 12.642 14.146 -18.943 1.00 44.09 186 GLY A CA 1
ATOM 1413 C C . GLY A 1 186 ? 13.759 13.466 -19.731 1.00 44.09 186 GLY A C 1
ATOM 1414 O O . GLY A 1 186 ? 14.378 12.524 -19.239 1.00 44.09 186 GLY A O 1
ATOM 1415 N N . LEU A 1 187 ? 13.953 13.912 -20.969 1.00 43.12 187 LEU A N 1
ATOM 1416 C CA . LEU A 1 187 ? 14.913 13.388 -21.940 1.00 43.12 187 LEU A CA 1
ATOM 1417 C C . LEU A 1 187 ? 16.357 13.761 -21.564 1.00 43.12 187 LEU A C 1
ATOM 1419 O O . LEU A 1 187 ? 17.046 14.421 -22.336 1.00 43.12 187 LEU A O 1
ATOM 1423 N N . GLU A 1 188 ? 16.833 13.368 -20.388 1.00 42.75 188 GLU A N 1
ATOM 1424 C CA . GLU A 1 188 ? 18.264 13.419 -20.088 1.00 42.75 188 GLU A CA 1
ATOM 1425 C C . GLU A 1 188 ? 18.795 12.006 -19.853 1.00 42.75 188 GLU A C 1
ATOM 1427 O O . GLU A 1 188 ? 18.643 11.420 -18.782 1.00 42.75 188 GLU A O 1
ATOM 1432 N N . GLY A 1 189 ? 19.430 11.465 -20.899 1.00 49.09 189 GLY A N 1
ATOM 1433 C CA . GLY A 1 189 ? 20.217 10.230 -20.844 1.00 49.09 189 GLY A CA 1
ATOM 1434 C C . GLY A 1 189 ? 19.462 8.967 -21.257 1.00 49.09 189 GLY A C 1
ATOM 1435 O O . GLY A 1 189 ? 19.432 7.993 -20.504 1.00 49.09 189 GLY A O 1
ATOM 1436 N N . ASP A 1 190 ? 18.862 8.973 -22.449 1.00 47.62 190 ASP A N 1
ATOM 1437 C CA . ASP A 1 190 ? 18.050 7.868 -22.960 1.00 47.62 190 ASP A CA 1
ATOM 1438 C C . ASP A 1 190 ? 18.888 6.585 -23.154 1.00 47.62 190 ASP A C 1
ATOM 1440 O O . ASP A 1 190 ? 19.656 6.426 -24.105 1.00 47.62 190 ASP A O 1
ATOM 1444 N N . ALA A 1 191 ? 18.745 5.635 -22.225 1.00 45.97 191 ALA A N 1
ATOM 1445 C CA . ALA A 1 191 ? 19.435 4.341 -22.256 1.00 45.97 191 ALA A CA 1
ATOM 1446 C C . ALA A 1 191 ? 19.078 3.502 -23.501 1.00 45.97 191 ALA A C 1
ATOM 1448 O O . ALA A 1 191 ? 19.808 2.578 -23.856 1.00 45.97 191 ALA A O 1
ATOM 1449 N N . VAL A 1 192 ? 17.962 3.828 -24.157 1.00 45.03 192 VAL A N 1
ATOM 1450 C CA . VAL A 1 192 ? 17.482 3.182 -25.382 1.00 45.03 192 VAL A CA 1
ATOM 1451 C C . VAL A 1 192 ? 18.380 3.528 -26.572 1.00 45.03 192 VAL A C 1
ATOM 1453 O O . VAL A 1 192 ? 18.739 2.642 -27.349 1.00 45.03 192 VAL A O 1
ATOM 1456 N N . GLU A 1 193 ? 18.817 4.785 -26.675 1.00 47.97 193 GLU A N 1
ATOM 1457 C CA . GLU A 1 193 ? 19.656 5.257 -27.782 1.00 47.97 193 GLU A CA 1
ATOM 1458 C C . GLU A 1 193 ? 21.048 4.609 -27.730 1.00 47.97 193 GLU A C 1
ATOM 1460 O O . GLU A 1 193 ? 21.584 4.167 -28.747 1.00 47.97 193 GLU A O 1
ATOM 1465 N N . HIS A 1 194 ? 21.592 4.463 -26.518 1.00 48.41 194 HIS A N 1
ATOM 1466 C CA . HIS A 1 194 ? 22.939 3.941 -26.289 1.00 48.41 194 HIS A CA 1
ATOM 1467 C C . HIS A 1 194 ? 23.053 2.410 -26.427 1.00 48.41 194 HIS A C 1
ATOM 1469 O O . HIS A 1 194 ? 24.152 1.899 -26.640 1.00 48.41 194 HIS A O 1
ATOM 1475 N N . ILE A 1 195 ? 21.944 1.671 -26.284 1.00 46.81 195 ILE A N 1
ATOM 1476 C CA . ILE A 1 195 ? 21.928 0.197 -26.350 1.00 46.81 195 ILE A CA 1
ATOM 1477 C C . ILE A 1 195 ? 21.453 -0.305 -27.717 1.00 46.81 195 ILE A C 1
ATOM 1479 O O . ILE A 1 195 ? 21.973 -1.306 -28.202 1.00 46.81 195 ILE A O 1
ATOM 1483 N N . LEU A 1 196 ? 20.486 0.368 -28.351 1.00 48.44 196 LEU A N 1
ATOM 1484 C CA . LEU A 1 196 ? 19.855 -0.128 -29.581 1.00 48.44 196 LEU A CA 1
ATOM 1485 C C . LEU A 1 196 ? 20.261 0.640 -30.846 1.00 48.44 196 LEU A C 1
ATOM 1487 O O . LEU A 1 196 ? 19.954 0.185 -31.944 1.00 48.44 196 LEU A O 1
ATOM 1491 N N . GLY A 1 197 ? 20.928 1.796 -30.731 1.00 39.09 197 GLY A N 1
ATOM 1492 C CA . GLY A 1 197 ? 21.306 2.616 -31.891 1.00 39.09 197 GLY A CA 1
ATOM 1493 C C . GLY A 1 197 ? 20.112 3.200 -32.661 1.00 39.09 197 GLY A C 1
ATOM 1494 O O . GLY A 1 197 ? 20.267 3.678 -33.784 1.00 39.09 197 GLY A O 1
ATOM 1495 N N . ILE A 1 198 ? 18.912 3.160 -32.076 1.00 47.09 198 ILE A N 1
ATOM 1496 C CA . ILE A 1 198 ? 17.684 3.681 -32.675 1.00 47.09 198 ILE A CA 1
ATOM 1497 C C . ILE A 1 198 ? 17.531 5.136 -32.232 1.00 47.09 198 ILE A C 1
ATOM 1499 O O . ILE A 1 198 ? 17.249 5.404 -31.066 1.00 47.09 198 ILE A O 1
ATOM 1503 N N . ARG A 1 199 ? 17.707 6.079 -33.166 1.00 40.16 199 ARG A N 1
ATOM 1504 C CA . ARG A 1 199 ? 17.402 7.500 -32.938 1.00 40.16 199 ARG A CA 1
ATOM 1505 C C . ARG A 1 199 ? 15.900 7.676 -32.731 1.00 40.16 199 ARG A C 1
ATOM 1507 O O . ARG A 1 199 ? 15.108 7.247 -33.571 1.00 40.16 199 ARG A O 1
ATOM 1514 N N . SER A 1 200 ? 15.519 8.335 -31.640 1.00 44.50 200 SER A N 1
ATOM 1515 C CA . SER A 1 200 ? 14.121 8.652 -31.344 1.00 44.50 200 SER A CA 1
ATOM 1516 C C . SER A 1 200 ? 13.545 9.559 -32.436 1.00 44.50 200 SER A C 1
ATOM 1518 O O . SER A 1 200 ? 13.960 10.709 -32.601 1.00 44.50 200 SER A O 1
ATOM 1520 N N . VAL A 1 201 ? 12.588 9.047 -33.215 1.00 39.34 201 VAL A N 1
ATOM 1521 C CA . VAL A 1 201 ? 11.746 9.898 -34.059 1.00 39.34 201 VAL A CA 1
ATOM 1522 C C . VAL A 1 201 ? 10.778 10.602 -33.121 1.00 39.34 201 VAL A C 1
ATOM 1524 O O . VAL A 1 201 ? 9.880 9.990 -32.545 1.00 39.34 201 VAL A O 1
ATOM 1527 N N . MET A 1 202 ? 11.024 11.899 -32.958 1.00 37.00 202 MET A N 1
ATOM 1528 C CA . MET A 1 202 ? 10.295 12.848 -32.127 1.00 37.00 202 MET A CA 1
ATOM 1529 C C . MET A 1 202 ? 8.782 12.737 -32.352 1.00 37.00 202 MET A C 1
ATOM 1531 O O . MET A 1 202 ? 8.209 13.393 -33.221 1.00 37.00 202 MET A O 1
ATOM 1535 N N . THR A 1 203 ? 8.124 11.895 -31.559 1.00 36.28 203 THR A N 1
ATOM 1536 C CA . THR A 1 203 ? 6.669 11.785 -31.572 1.00 36.28 203 THR A CA 1
ATOM 1537 C C . THR A 1 203 ? 6.159 12.834 -30.600 1.00 36.28 203 THR A C 1
ATOM 1539 O O . THR A 1 203 ? 6.305 12.712 -29.385 1.00 36.28 203 THR A O 1
ATOM 1542 N N . ARG A 1 204 ? 5.665 13.938 -31.167 1.00 30.95 204 ARG A N 1
ATOM 1543 C CA . ARG A 1 204 ? 5.081 15.050 -30.421 1.00 30.95 204 ARG A CA 1
ATOM 1544 C C . ARG A 1 204 ? 3.976 14.535 -29.500 1.00 30.95 204 ARG A C 1
ATOM 1546 O O . ARG A 1 204 ? 3.119 13.762 -29.914 1.00 30.95 204 ARG A O 1
ATOM 1553 N N . TYR A 1 205 ? 4.034 15.024 -28.269 1.00 31.80 205 TYR A N 1
ATOM 1554 C CA . TYR A 1 205 ? 3.027 14.926 -27.226 1.00 31.80 205 TYR A CA 1
ATOM 1555 C C . TYR A 1 205 ? 1.590 15.037 -27.760 1.00 31.80 205 TYR A C 1
ATOM 1557 O O . TYR A 1 205 ? 1.245 16.010 -28.429 1.00 31.80 205 TYR A O 1
ATOM 1565 N N . ILE A 1 206 ? 0.747 14.080 -27.371 1.00 26.36 206 ILE A N 1
ATOM 1566 C CA . ILE A 1 206 ? -0.671 14.327 -27.106 1.00 26.36 206 ILE A CA 1
ATOM 1567 C C . ILE A 1 206 ? -0.888 13.987 -25.631 1.00 26.36 206 ILE A C 1
ATOM 1569 O O . ILE A 1 206 ? -1.063 12.824 -25.272 1.00 26.36 206 ILE A O 1
ATOM 1573 N N . CYS A 1 207 ? -0.790 15.012 -24.788 1.00 29.78 207 CYS A N 1
ATOM 1574 C CA . CYS A 1 207 ? -1.670 15.259 -23.649 1.00 29.78 207 CYS A CA 1
ATOM 1575 C C . CYS A 1 207 ? -1.511 16.725 -23.241 1.00 29.78 207 CYS A C 1
ATOM 1577 O O . CYS A 1 207 ? -0.345 17.165 -23.118 1.00 29.78 207 CYS A O 1
#

Foldseek 3Di:
DPDQCLLVDLQAEEEEQQCAQVVVVLVSCVVRLQAAYEYEHQDPDPHPSQQPNQHPDDDPVVSVPRRSYDYDNDDLLPDAQLPPPVRLPHQYEYEYEEQEALSVLSNVVNQQPHRDADPDDDPDPDDDCPRDGHPSHSYYYYDHQQLLNHALVSDPCVVVCVVVVDDNVCSNVVSVVPNDPRDDDDPDDPPCCVPPVDDDPDDDDDD